Protein AF-A7F047-F1 (afdb_monomer_lite)

pLDDT: mean 71.9, std 21.26, range [30.62, 94.94]

InterPro domains:
  IPR004331 SPX domain [PF03105] (54-206)
  IPR004331 SPX domain [PS51382] (1-209)

Secondary structure (DSSP, 8-state):
----TTTHHHHHHHHHHHHHHHHHTT---PPP------------------------------THHHHHHHHHHHHHHHHHHHHHHHHHHHHHHHHHHHHHHHHHHHS--SSS---HHHHHHHHHHHHHHTSSEE-SGGG-EEPPHHHHHHHHHHHHHHHHHTTHHHH--SHHHHHHHHHHHHHHHHHHHHHHHHHHHHHHHHHHHHHT-

Structure (mmCIF, N/CA/C/O backbone):
data_AF-A7F047-F1
#
_entry.id   AF-A7F047-F1
#
loop_
_atom_site.group_PDB
_atom_site.id
_atom_site.type_symbol
_atom_site.label_atom_id
_atom_site.label_alt_id
_atom_site.label_comp_id
_atom_site.label_asym_id
_atom_site.label_entity_id
_atom_site.label_seq_id
_atom_site.pdbx_PDB_ins_code
_atom_site.Cartn_x
_atom_site.Cartn_y
_atom_site.Cartn_z
_atom_site.occupancy
_atom_site.B_iso_or_equiv
_atom_site.auth_seq_id
_atom_site.auth_comp_id
_atom_site.auth_asym_id
_atom_site.auth_atom_id
_atom_site.pdbx_PDB_model_num
ATOM 1 N N . MET A 1 1 ? -33.667 -19.652 11.956 1.00 36.31 1 MET A N 1
ATOM 2 C CA . ME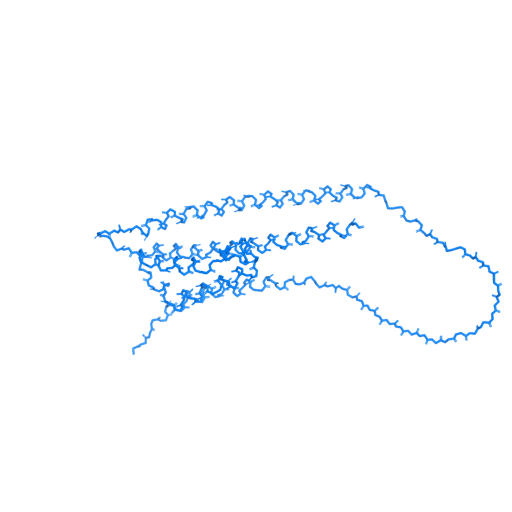T A 1 1 ? -33.187 -18.261 12.107 1.00 36.31 1 MET A CA 1
ATOM 3 C C . MET A 1 1 ? -32.157 -18.032 11.008 1.00 36.31 1 MET A C 1
ATOM 5 O O . MET A 1 1 ? -31.130 -18.695 11.068 1.00 36.31 1 MET A O 1
ATOM 9 N N . PRO A 1 2 ? -32.453 -17.264 9.945 1.00 32.88 2 PRO A N 1
ATOM 10 C CA . PRO A 1 2 ? -31.532 -17.129 8.820 1.00 32.88 2 PRO A CA 1
ATOM 11 C C . PRO A 1 2 ? -30.410 -16.135 9.159 1.00 32.88 2 PRO A C 1
ATOM 13 O O . PRO A 1 2 ? -30.644 -15.119 9.815 1.00 32.88 2 PRO A O 1
ATOM 16 N N . LEU A 1 3 ? -29.191 -16.482 8.744 1.00 32.16 3 LEU A N 1
ATOM 17 C CA . LEU A 1 3 ? -27.963 -15.693 8.881 1.00 32.16 3 LEU A CA 1
ATOM 18 C C . LEU A 1 3 ? -28.047 -14.390 8.058 1.00 32.16 3 LEU A C 1
ATOM 20 O O . LEU A 1 3 ? -28.725 -14.365 7.031 1.00 32.16 3 LEU A O 1
ATOM 24 N N . PRO A 1 4 ? -27.368 -13.302 8.467 1.00 37.97 4 PRO A N 1
ATOM 25 C CA . PRO A 1 4 ? -27.467 -12.024 7.778 1.00 37.97 4 PRO A CA 1
ATOM 26 C C . PRO A 1 4 ? -26.652 -12.034 6.476 1.00 37.97 4 PRO A C 1
ATOM 28 O O . PRO A 1 4 ? -25.429 -11.936 6.472 1.00 37.97 4 PRO A O 1
ATOM 31 N N . GLU A 1 5 ? -27.376 -12.052 5.361 1.00 32.84 5 GLU A N 1
ATOM 32 C CA . GLU A 1 5 ? -26.965 -12.021 3.944 1.00 32.84 5 GLU A CA 1
ATOM 33 C C . GLU A 1 5 ? -26.117 -10.792 3.515 1.00 32.84 5 GLU A C 1
ATOM 35 O O . GLU A 1 5 ? -25.860 -10.567 2.333 1.00 32.84 5 GLU A O 1
ATOM 40 N N . LYS A 1 6 ? -25.681 -9.952 4.464 1.00 36.50 6 LYS A N 1
ATOM 41 C CA . LYS A 1 6 ? -24.950 -8.698 4.202 1.00 36.50 6 LYS A CA 1
ATOM 42 C C . LYS A 1 6 ? -23.428 -8.812 4.354 1.00 36.50 6 LYS A C 1
ATOM 44 O O . LYS A 1 6 ? -22.729 -8.003 3.755 1.00 36.50 6 LYS A O 1
ATOM 49 N N . ALA A 1 7 ? -22.917 -9.810 5.079 1.00 36.47 7 ALA A N 1
ATOM 50 C CA . ALA A 1 7 ? -21.471 -10.025 5.250 1.00 36.47 7 ALA A CA 1
ATOM 51 C C . ALA A 1 7 ? -20.791 -10.547 3.965 1.00 36.47 7 ALA A C 1
ATOM 53 O O . ALA A 1 7 ? -19.670 -10.168 3.638 1.00 36.47 7 ALA A O 1
ATOM 54 N N . PHE A 1 8 ? -21.521 -11.316 3.151 1.00 32.91 8 PHE A N 1
ATOM 55 C CA . PHE A 1 8 ? -21.003 -11.907 1.911 1.00 32.91 8 PHE A CA 1
ATOM 56 C C . PHE A 1 8 ? -20.664 -10.893 0.804 1.00 32.91 8 PHE A C 1
ATOM 58 O O . PHE A 1 8 ? -19.890 -11.213 -0.093 1.00 32.91 8 PHE A O 1
ATOM 65 N N . ARG A 1 9 ? -21.184 -9.656 0.855 1.00 43.53 9 ARG A N 1
ATOM 66 C CA . ARG A 1 9 ? -20.950 -8.669 -0.217 1.00 43.53 9 ARG A CA 1
ATOM 67 C C . ARG A 1 9 ? -19.576 -7.994 -0.162 1.00 43.53 9 ARG A C 1
ATOM 69 O O . ARG A 1 9 ? -19.105 -7.533 -1.193 1.00 43.53 9 ARG A O 1
ATOM 76 N N . HIS A 1 10 ? -18.928 -7.928 1.004 1.00 42.75 10 HIS A N 1
ATOM 77 C CA . HIS A 1 10 ? -17.610 -7.287 1.130 1.00 42.75 10 HIS A CA 1
ATOM 78 C C . HIS A 1 10 ? -16.446 -8.248 0.861 1.00 42.75 10 HIS A C 1
ATOM 80 O O . HIS A 1 10 ? -15.432 -7.814 0.324 1.00 42.75 10 HIS A O 1
ATOM 86 N N . ALA A 1 11 ? -16.604 -9.541 1.164 1.00 41.81 11 ALA A N 1
ATOM 87 C CA . ALA A 1 11 ? -15.639 -10.570 0.771 1.00 41.81 11 ALA A CA 1
ATOM 88 C C . ALA A 1 11 ? -15.615 -10.757 -0.757 1.00 41.81 11 ALA A C 1
ATOM 90 O O . ALA A 1 11 ? -14.538 -10.747 -1.348 1.00 41.81 11 ALA A O 1
ATOM 91 N N . GLY A 1 12 ? -16.796 -10.782 -1.394 1.00 46.78 12 GLY A N 1
ATOM 92 C CA . GLY A 1 12 ? -16.914 -10.802 -2.856 1.00 46.78 12 GLY A CA 1
ATOM 93 C C . GLY A 1 12 ? -16.273 -9.586 -3.528 1.00 46.78 12 GLY A C 1
ATOM 94 O O . GLY A 1 12 ? -15.624 -9.734 -4.547 1.00 46.78 12 GLY A O 1
ATOM 95 N N . TYR A 1 13 ? -16.333 -8.397 -2.916 1.00 46.66 13 TYR A N 1
ATOM 96 C CA . TYR A 1 13 ? -15.685 -7.194 -3.459 1.00 46.66 13 TYR A CA 1
ATOM 97 C C . TYR A 1 13 ? -14.152 -7.314 -3.541 1.00 46.66 13 TYR A C 1
ATOM 99 O O . TYR A 1 13 ? -13.545 -6.802 -4.478 1.00 46.66 13 TYR A O 1
ATOM 107 N N . LEU A 1 14 ? -13.521 -7.983 -2.570 1.00 48.47 14 LEU A N 1
ATOM 108 C CA . LEU A 1 14 ? -12.071 -8.195 -2.561 1.00 48.47 14 LEU A CA 1
ATOM 109 C C . LEU A 1 14 ? -11.653 -9.314 -3.520 1.00 48.47 14 LEU A C 1
ATOM 111 O O . LEU A 1 14 ? -10.679 -9.149 -4.253 1.00 48.47 14 LEU A O 1
ATOM 115 N N . GLU A 1 15 ? -12.421 -10.405 -3.574 1.00 47.59 15 GLU A N 1
ATOM 116 C CA . GLU A 1 15 ? -12.228 -11.467 -4.568 1.00 47.59 15 GLU A CA 1
ATOM 117 C C . GLU A 1 15 ? -12.434 -10.953 -6.001 1.00 47.59 15 GLU A C 1
ATOM 119 O O . GLU A 1 15 ? -11.600 -11.222 -6.863 1.00 47.59 15 GLU A O 1
ATOM 124 N N . ASP A 1 16 ? -13.463 -10.142 -6.257 1.00 53.78 16 ASP A N 1
ATOM 125 C CA . ASP A 1 16 ? -13.749 -9.553 -7.572 1.00 53.78 16 ASP A CA 1
ATOM 126 C C . ASP A 1 16 ? -12.631 -8.601 -8.030 1.00 53.78 16 ASP A C 1
ATOM 128 O O . ASP A 1 16 ? -12.216 -8.647 -9.189 1.00 53.78 16 ASP A O 1
ATOM 132 N N . LEU A 1 17 ? -12.080 -7.783 -7.123 1.00 46.28 17 LEU A N 1
ATOM 133 C CA . LEU A 1 17 ? -10.957 -6.874 -7.408 1.00 46.28 17 LEU A CA 1
ATOM 134 C C . LEU A 1 17 ? -9.656 -7.607 -7.771 1.00 46.28 17 LEU A C 1
ATOM 136 O O . LEU A 1 17 ? -8.854 -7.075 -8.542 1.00 46.28 17 LEU A O 1
ATOM 140 N N . VAL A 1 18 ? -9.442 -8.802 -7.215 1.00 46.00 18 VAL A N 1
ATOM 141 C CA . VAL A 1 18 ? -8.277 -9.657 -7.490 1.00 46.00 18 VAL A CA 1
ATOM 142 C C . VAL A 1 18 ? -8.487 -10.476 -8.764 1.00 46.00 18 VAL A C 1
ATOM 144 O O . VAL A 1 18 ? -7.582 -10.546 -9.594 1.00 46.00 18 VAL A O 1
ATOM 147 N N . ASN A 1 19 ? -9.682 -11.037 -8.960 1.00 46.94 19 ASN A N 1
ATOM 148 C CA . ASN A 1 19 ? -10.016 -11.856 -10.126 1.00 46.94 19 ASN A CA 1
ATOM 149 C C . ASN A 1 19 ? -10.019 -11.034 -11.426 1.00 46.94 19 ASN A C 1
ATOM 151 O O . ASN A 1 19 ? -9.432 -11.477 -12.410 1.00 46.94 19 ASN A O 1
ATOM 155 N N . HIS A 1 20 ? -10.549 -9.801 -11.420 1.00 45.66 20 HIS A N 1
ATOM 156 C CA . HIS A 1 20 ? -10.405 -8.876 -12.561 1.00 45.66 20 HIS A CA 1
ATOM 157 C C . HIS A 1 20 ? -8.938 -8.508 -12.854 1.00 45.66 20 HIS A C 1
ATOM 159 O O . HIS A 1 20 ? -8.598 -8.134 -13.973 1.00 45.66 20 HIS A O 1
ATOM 165 N N . HIS A 1 21 ? -8.043 -8.594 -11.864 1.00 43.47 21 HIS A N 1
ATOM 166 C CA . HIS A 1 21 ? -6.620 -8.284 -12.047 1.00 43.47 21 HIS A CA 1
ATOM 167 C C . HIS A 1 21 ? -5.812 -9.440 -12.633 1.00 43.47 21 HIS A C 1
ATOM 169 O O . HIS A 1 21 ? -4.816 -9.217 -13.319 1.00 43.47 21 HIS A O 1
ATOM 175 N N . GLN A 1 22 ? -6.268 -10.674 -12.427 1.00 43.38 22 GLN A N 1
ATOM 176 C CA . GLN A 1 22 ? -5.654 -11.860 -13.017 1.00 43.38 22 GLN A CA 1
ATOM 177 C C . GLN A 1 22 ? -5.812 -11.882 -14.550 1.00 43.38 22 GLN A C 1
ATOM 179 O O . GLN A 1 22 ? -4.921 -12.367 -15.248 1.00 43.38 22 GLN A O 1
ATOM 184 N N . GLU A 1 23 ? -6.863 -11.263 -15.095 1.00 38.56 23 GLU A N 1
ATOM 185 C CA . GLU A 1 23 ? -7.078 -11.138 -16.545 1.00 38.56 23 GLU A CA 1
ATOM 186 C C . GLU A 1 23 ? -6.046 -10.231 -17.243 1.00 38.56 23 GLU A C 1
ATOM 188 O O . GLU A 1 23 ? -5.647 -10.515 -18.372 1.00 38.56 23 GLU A O 1
ATOM 193 N N . LEU A 1 24 ? -5.519 -9.203 -16.564 1.00 36.31 24 LEU A N 1
ATOM 194 C CA . LEU A 1 24 ? -4.497 -8.306 -17.131 1.00 36.31 24 LEU A CA 1
ATOM 195 C C . LEU A 1 24 ? -3.099 -8.945 -17.193 1.00 36.31 24 LEU A C 1
ATOM 197 O O . LEU A 1 24 ? -2.257 -8.516 -17.979 1.00 36.31 24 LEU A O 1
ATOM 201 N N . SER A 1 25 ? -2.855 -9.999 -16.405 1.00 37.41 25 SER A N 1
ATOM 202 C CA . SER A 1 25 ? -1.585 -10.741 -16.416 1.00 37.41 25 SER A CA 1
ATOM 203 C C . SER A 1 25 ? -1.412 -11.675 -17.625 1.00 37.41 25 SER A C 1
ATOM 205 O O . SER A 1 25 ? -0.308 -12.161 -17.866 1.00 37.41 25 SER A O 1
ATOM 207 N N . ASN A 1 26 ? -2.471 -11.888 -18.418 1.00 34.69 26 ASN A N 1
ATOM 208 C CA . ASN A 1 26 ? -2.488 -12.825 -19.547 1.00 34.69 26 ASN A CA 1
ATOM 209 C C . ASN A 1 26 ? -2.157 -12.201 -20.912 1.00 34.69 26 ASN A C 1
ATOM 211 O O . ASN A 1 26 ? -2.289 -12.882 -21.932 1.00 34.69 26 ASN A O 1
ATOM 215 N N . VAL A 1 27 ? -1.682 -10.952 -20.972 1.00 37.47 27 VAL A N 1
ATOM 216 C CA . VAL A 1 27 ? -1.155 -10.383 -22.225 1.00 37.47 27 VAL A CA 1
ATOM 217 C C . VAL A 1 27 ? 0.209 -11.016 -22.526 1.00 37.47 27 VAL A C 1
ATOM 219 O O . VAL A 1 27 ? 1.273 -10.461 -22.266 1.00 37.47 27 VAL A O 1
ATOM 222 N N . THR A 1 28 ? 0.167 -12.235 -23.059 1.00 36.22 28 THR A N 1
ATOM 223 C CA . THR A 1 28 ? 1.306 -12.881 -23.705 1.00 36.22 28 THR A CA 1
ATOM 224 C C . THR A 1 28 ? 1.429 -12.261 -25.089 1.00 36.22 28 THR A C 1
ATOM 226 O O . THR A 1 28 ? 0.500 -12.349 -25.890 1.00 36.22 28 THR A O 1
ATOM 229 N N . LEU A 1 29 ? 2.558 -11.607 -25.363 1.00 35.81 29 LEU A N 1
ATOM 230 C CA . LEU A 1 29 ? 2.920 -11.208 -26.722 1.00 35.81 29 LEU A CA 1
ATOM 231 C C . LEU A 1 29 ? 2.970 -12.482 -27.579 1.00 35.81 29 LEU A C 1
ATOM 233 O O . LEU A 1 29 ? 3.811 -13.348 -27.350 1.00 35.81 29 LEU A O 1
ATOM 237 N N . VAL A 1 30 ? 2.012 -12.619 -28.494 1.00 33.53 30 VAL A N 1
ATOM 238 C CA . VAL A 1 30 ? 1.947 -13.707 -29.474 1.00 33.53 30 VAL A CA 1
ATOM 239 C C . VAL A 1 30 ? 2.982 -13.423 -30.562 1.00 33.53 30 VAL A C 1
ATOM 241 O O . VAL A 1 30 ? 2.887 -12.402 -31.241 1.00 33.53 30 VAL A O 1
ATOM 244 N N . ASP A 1 31 ? 3.952 -14.321 -30.734 1.00 31.30 31 ASP A N 1
ATOM 245 C CA . ASP A 1 31 ? 4.899 -14.295 -31.854 1.00 31.30 31 ASP A CA 1
ATOM 246 C C . ASP A 1 31 ? 4.205 -14.775 -33.147 1.00 31.30 31 ASP A C 1
ATOM 248 O O . ASP A 1 31 ? 3.591 -15.849 -33.139 1.00 31.30 31 ASP A O 1
ATOM 252 N N . PRO A 1 32 ? 4.291 -14.050 -34.280 1.00 34.62 32 PRO A N 1
ATOM 253 C CA . PRO A 1 32 ? 3.773 -14.549 -35.542 1.00 34.62 32 PRO A CA 1
ATOM 254 C C . PRO A 1 32 ? 4.816 -15.395 -36.297 1.00 34.62 32 PRO A C 1
ATOM 256 O O . PRO A 1 32 ? 5.840 -14.895 -36.748 1.00 34.62 32 PRO A O 1
ATOM 259 N N . ILE A 1 33 ? 4.445 -16.666 -36.491 1.00 33.78 33 ILE A N 1
ATOM 260 C CA . ILE A 1 33 ? 4.615 -17.489 -37.705 1.00 33.78 33 ILE A CA 1
ATOM 261 C C . ILE A 1 33 ? 6.057 -17.876 -38.098 1.00 33.78 33 ILE A C 1
ATOM 263 O O . ILE A 1 33 ? 6.771 -17.152 -38.783 1.00 33.78 33 ILE A O 1
ATOM 267 N N . SER A 1 34 ? 6.408 -19.127 -37.779 1.00 39.12 34 SER A N 1
ATOM 268 C CA . SER A 1 34 ? 7.356 -19.940 -38.548 1.00 39.12 34 SER A CA 1
ATOM 269 C C . SER A 1 34 ? 6.525 -20.905 -39.388 1.00 39.12 34 SER A C 1
ATOM 271 O O . SER A 1 34 ? 5.859 -21.770 -38.816 1.00 39.12 34 SER A O 1
ATOM 273 N N . ASP A 1 35 ? 6.507 -20.729 -40.709 1.00 32.12 35 ASP A N 1
ATOM 274 C CA . ASP A 1 35 ? 5.890 -21.700 -41.611 1.00 32.12 35 ASP A CA 1
ATOM 275 C C . ASP A 1 35 ? 6.978 -22.420 -42.404 1.00 32.12 35 ASP A C 1
ATOM 277 O O . ASP A 1 35 ? 7.790 -21.816 -43.111 1.00 32.12 35 ASP A O 1
ATOM 281 N N . GLY A 1 36 ? 7.020 -23.732 -42.203 1.00 44.09 36 GLY A N 1
ATOM 282 C CA . GLY A 1 36 ? 7.899 -24.649 -42.891 1.00 44.09 36 GLY A CA 1
ATOM 283 C C . GLY A 1 36 ? 7.112 -25.389 -43.956 1.00 44.09 36 GLY A C 1
ATOM 284 O O . GLY A 1 36 ? 6.146 -26.083 -43.658 1.00 44.09 36 GLY A O 1
ATOM 285 N N . SER A 1 37 ? 7.594 -25.344 -45.191 1.00 35.75 37 SER A N 1
ATOM 286 C CA . SER A 1 37 ? 7.171 -26.289 -46.219 1.00 35.75 37 SER A CA 1
ATOM 287 C C . SER A 1 37 ? 8.367 -26.665 -47.082 1.00 35.75 37 SER A C 1
ATOM 289 O O . SER A 1 37 ? 8.783 -25.920 -47.967 1.00 35.75 37 SER A O 1
ATOM 291 N N . GLY A 1 38 ? 8.939 -27.832 -46.784 1.00 40.56 38 GLY A N 1
ATOM 292 C CA . GLY A 1 38 ? 9.899 -28.509 -47.642 1.00 40.56 38 GLY A CA 1
ATOM 293 C C . GLY A 1 38 ? 9.195 -29.350 -48.706 1.00 40.56 38 GLY A C 1
ATOM 294 O O . GLY A 1 38 ? 8.261 -30.088 -48.400 1.00 40.56 38 GLY A O 1
ATOM 295 N N . GLN A 1 39 ? 9.698 -29.283 -49.938 1.00 32.16 39 GLN A N 1
ATOM 296 C CA . GLN A 1 39 ? 9.560 -30.321 -50.963 1.00 32.16 39 GLN A CA 1
ATOM 297 C C . GLN A 1 39 ? 10.838 -30.347 -51.817 1.00 32.16 39 GLN A C 1
ATOM 299 O O . GLN A 1 39 ? 11.317 -29.306 -52.256 1.00 32.16 39 GLN A O 1
ATOM 304 N N . ILE A 1 40 ? 11.391 -31.546 -52.029 1.00 35.97 40 ILE A N 1
ATOM 305 C CA . ILE A 1 40 ? 12.574 -31.839 -52.856 1.00 35.97 40 ILE A CA 1
ATOM 306 C C . ILE A 1 40 ? 12.195 -32.993 -53.792 1.00 35.97 40 ILE A C 1
ATOM 308 O O . ILE A 1 40 ? 11.787 -34.036 -53.285 1.00 35.97 40 ILE A O 1
ATOM 312 N N . ILE A 1 41 ? 12.387 -32.845 -55.113 1.00 34.16 41 ILE A N 1
ATOM 313 C CA . ILE A 1 41 ? 12.522 -33.943 -56.100 1.00 34.16 41 ILE A CA 1
ATOM 314 C C . ILE A 1 41 ? 13.581 -33.525 -57.169 1.00 34.16 41 ILE A C 1
ATOM 316 O O . ILE A 1 41 ? 13.719 -32.326 -57.412 1.00 34.16 41 ILE A O 1
ATOM 320 N N . PRO A 1 42 ? 14.380 -34.461 -57.745 1.00 34.81 42 PRO A N 1
ATOM 321 C CA . PRO A 1 42 ? 15.824 -34.286 -57.987 1.00 34.81 42 PRO A CA 1
ATOM 322 C C . PRO A 1 42 ? 16.346 -34.202 -59.450 1.00 34.81 42 PRO A C 1
ATOM 324 O O . PRO A 1 42 ? 15.789 -34.792 -60.365 1.00 34.81 42 PRO A O 1
ATOM 327 N N . VAL A 1 43 ? 17.473 -33.476 -59.574 1.00 44.16 43 VAL A N 1
ATOM 328 C CA . VAL A 1 43 ? 18.760 -33.639 -60.318 1.00 44.16 43 VAL A CA 1
ATOM 329 C C . VAL A 1 43 ? 18.863 -34.474 -61.615 1.00 44.16 43 VAL A C 1
ATOM 331 O O . VAL A 1 43 ? 18.699 -35.687 -61.574 1.00 44.16 43 VAL A O 1
ATOM 334 N N . GLU A 1 44 ? 19.432 -33.859 -62.673 1.00 30.62 44 GLU A N 1
ATOM 335 C CA . GLU A 1 44 ? 20.517 -34.457 -63.491 1.00 30.62 44 GLU A CA 1
ATOM 336 C C . GLU A 1 44 ? 21.502 -33.367 -64.042 1.00 30.62 44 GLU A C 1
ATOM 338 O O . GLU A 1 44 ? 21.033 -32.286 -64.407 1.00 30.62 44 GLU A O 1
ATOM 343 N N . PRO A 1 45 ? 22.845 -33.579 -64.053 1.00 45.22 45 PRO A N 1
ATOM 344 C CA . PRO A 1 45 ? 23.895 -32.602 -64.444 1.00 45.22 45 PRO A CA 1
ATOM 345 C C . PRO A 1 45 ? 24.554 -32.974 -65.810 1.00 45.22 45 PRO A C 1
ATOM 347 O O . PRO A 1 45 ? 24.032 -33.878 -66.460 1.00 45.22 45 PRO A O 1
ATOM 350 N N . PRO A 1 46 ? 25.725 -32.446 -66.268 1.00 48.47 46 PRO A N 1
ATOM 351 C CA . PRO A 1 46 ? 26.539 -31.279 -65.871 1.00 48.47 46 PRO A CA 1
ATOM 352 C C . PRO A 1 46 ? 26.962 -30.359 -67.056 1.00 48.47 46 PRO A C 1
ATOM 354 O O . PRO A 1 46 ? 27.108 -30.805 -68.192 1.00 48.47 46 PRO A O 1
ATOM 357 N N . ALA A 1 47 ? 27.335 -29.106 -66.779 1.00 32.75 47 ALA A N 1
ATOM 358 C CA . ALA A 1 47 ? 28.370 -28.409 -67.556 1.00 32.75 47 ALA A CA 1
ATOM 359 C C . ALA A 1 47 ? 29.093 -27.387 -66.666 1.00 32.75 47 ALA A C 1
ATOM 361 O O . ALA A 1 47 ? 28.478 -26.658 -65.896 1.00 32.75 47 ALA A O 1
ATOM 362 N N . GLU A 1 48 ? 30.418 -27.423 -66.717 1.00 36.56 48 GLU A N 1
ATOM 363 C CA . GLU A 1 48 ? 31.336 -26.820 -65.759 1.00 36.56 48 GLU A CA 1
ATOM 364 C C . GLU A 1 48 ? 31.559 -25.304 -65.930 1.00 36.56 48 GLU A C 1
ATOM 366 O O . GLU A 1 48 ? 31.813 -24.834 -67.033 1.00 36.56 48 GLU A O 1
ATOM 371 N N . LYS A 1 49 ? 31.650 -24.636 -64.766 1.00 44.34 49 LYS A N 1
ATOM 372 C CA . LYS A 1 49 ? 32.538 -23.510 -64.400 1.00 44.34 49 LYS A CA 1
ATOM 373 C C . LYS A 1 49 ? 32.283 -22.133 -65.020 1.00 44.34 49 LYS A C 1
ATOM 375 O O . LYS A 1 49 ? 32.896 -21.800 -66.020 1.00 44.34 49 LYS A O 1
ATOM 380 N N . GLU A 1 50 ? 31.645 -21.271 -64.228 1.00 38.44 50 GLU A N 1
ATOM 381 C CA . GLU A 1 50 ? 32.152 -19.929 -63.910 1.00 38.44 50 GLU A CA 1
ATOM 382 C C . GLU A 1 50 ? 31.885 -19.663 -62.420 1.00 38.44 50 GLU A C 1
ATOM 384 O O . GLU A 1 50 ? 30.782 -19.874 -61.919 1.00 38.44 50 GLU A O 1
ATOM 389 N N . VAL A 1 51 ? 32.925 -19.292 -61.671 1.00 44.88 51 VAL A N 1
ATOM 390 C CA . VAL A 1 51 ? 32.800 -18.890 -60.264 1.00 44.88 51 VAL A CA 1
ATOM 391 C C . VAL A 1 51 ? 32.276 -17.456 -60.261 1.00 44.88 51 VAL A C 1
ATOM 393 O O . VAL A 1 51 ? 33.056 -16.507 -60.189 1.00 44.88 51 VAL A O 1
ATOM 396 N N . GLU A 1 52 ? 30.961 -17.290 -60.394 1.00 46.03 52 GLU A N 1
ATOM 397 C CA . GLU A 1 52 ? 30.321 -16.013 -60.089 1.00 46.03 52 GLU A CA 1
ATOM 398 C C . GLU A 1 52 ? 30.388 -15.802 -58.575 1.00 46.03 52 GLU A C 1
ATOM 400 O O . GLU A 1 52 ? 29.859 -16.571 -57.771 1.00 46.03 52 GLU A O 1
ATOM 405 N N . GLN A 1 53 ? 31.141 -14.777 -58.191 1.00 46.31 53 GLN A N 1
ATOM 406 C CA . GLN A 1 53 ? 31.279 -14.314 -56.818 1.00 46.31 53 GLN A CA 1
ATOM 407 C C . GLN A 1 53 ? 29.876 -14.067 -56.241 1.00 46.31 53 GLN A C 1
ATOM 409 O O . GLN A 1 53 ? 29.034 -13.514 -56.954 1.00 46.31 53 GLN A O 1
ATOM 414 N N . PRO A 1 54 ? 29.591 -14.434 -54.976 1.00 47.25 54 PRO A N 1
ATOM 415 C CA . PRO A 1 54 ? 28.317 -14.083 -54.372 1.00 47.25 54 PRO A CA 1
ATOM 416 C C . PRO A 1 54 ? 28.180 -12.567 -54.466 1.00 47.25 54 PRO A C 1
ATOM 418 O O . PRO A 1 54 ? 29.051 -11.845 -53.980 1.00 47.25 54 PRO A O 1
ATOM 421 N N . LEU A 1 55 ? 27.119 -12.082 -55.111 1.00 52.69 55 LEU A N 1
ATOM 422 C CA . LEU A 1 55 ? 26.756 -10.673 -55.074 1.00 52.69 55 LEU A CA 1
ATOM 423 C C . LEU A 1 55 ? 26.375 -10.351 -53.625 1.00 52.69 55 LEU A C 1
ATOM 425 O O . LEU A 1 55 ? 25.216 -10.466 -53.226 1.00 52.69 55 LEU A O 1
ATOM 429 N N . VAL A 1 56 ? 27.375 -10.020 -52.810 1.00 55.78 56 VAL A N 1
ATOM 430 C CA . VAL A 1 56 ? 27.177 -9.511 -51.460 1.00 55.78 56 VAL A CA 1
ATOM 431 C C . VAL A 1 56 ? 26.535 -8.145 -51.632 1.00 55.78 56 VAL A C 1
ATOM 433 O O . VAL A 1 56 ? 27.173 -7.183 -52.052 1.00 55.78 56 VAL A O 1
ATOM 436 N N . ARG A 1 57 ? 25.228 -8.078 -51.386 1.00 58.56 57 ARG A N 1
ATOM 437 C CA . ARG A 1 57 ? 24.496 -6.818 -51.369 1.00 58.56 57 ARG A CA 1
ATOM 438 C C . ARG A 1 57 ? 24.834 -6.116 -50.060 1.00 58.56 57 ARG A C 1
ATOM 440 O O . ARG A 1 57 ? 24.241 -6.413 -49.028 1.00 58.56 57 ARG A O 1
ATOM 447 N N . GLU A 1 58 ? 25.818 -5.230 -50.108 1.00 57.25 58 GLU A N 1
ATOM 448 C CA . GLU A 1 58 ? 26.111 -4.310 -49.015 1.00 57.25 58 GLU A CA 1
ATOM 449 C C . GLU A 1 58 ? 24.943 -3.324 -48.899 1.00 57.25 58 GLU A C 1
ATOM 451 O O . GLU A 1 58 ? 24.633 -2.576 -49.828 1.00 57.25 58 GLU A O 1
ATOM 456 N N . VAL A 1 59 ? 24.210 -3.413 -47.791 1.00 63.81 59 VAL A N 1
ATOM 457 C CA . VAL A 1 59 ? 23.138 -2.480 -47.444 1.00 63.81 59 VAL A CA 1
ATOM 458 C C . VAL A 1 59 ? 23.728 -1.528 -46.414 1.00 63.81 59 VAL A C 1
ATOM 460 O O . VAL A 1 59 ? 23.860 -1.883 -45.246 1.00 63.81 59 VAL A O 1
ATOM 463 N N . GLU A 1 60 ? 24.116 -0.333 -46.851 1.00 53.75 60 GLU A N 1
ATOM 464 C CA . GLU A 1 60 ? 24.513 0.742 -45.944 1.00 53.75 60 GLU A CA 1
ATOM 465 C C . GLU A 1 60 ? 23.264 1.239 -45.203 1.00 53.75 60 GLU A C 1
ATOM 467 O O . GLU A 1 60 ? 22.397 1.891 -45.787 1.00 53.75 60 GLU A O 1
ATOM 472 N N . VAL A 1 61 ? 23.138 0.893 -43.921 1.00 59.16 61 VAL A N 1
ATOM 473 C CA . VAL A 1 61 ? 22.098 1.445 -43.043 1.00 59.16 61 VAL A CA 1
ATOM 474 C C . VAL A 1 61 ? 22.615 2.783 -42.493 1.00 59.16 61 VAL A C 1
ATOM 476 O O . VAL A 1 61 ? 23.633 2.789 -41.797 1.00 59.16 61 VAL A O 1
ATOM 479 N N . PRO A 1 62 ? 21.980 3.932 -42.793 1.00 56.72 62 PRO A N 1
ATOM 480 C CA . PRO A 1 62 ? 22.453 5.224 -42.306 1.00 56.72 62 PRO A CA 1
ATOM 481 C C . PRO A 1 62 ? 22.290 5.348 -40.782 1.00 56.72 62 PRO A C 1
ATOM 483 O O . PRO A 1 62 ? 21.172 5.329 -40.269 1.00 56.72 62 PRO A O 1
ATOM 486 N N . LEU A 1 63 ? 23.399 5.581 -40.071 1.00 58.09 63 LEU A N 1
ATOM 487 C CA . LEU A 1 63 ? 23.489 5.796 -38.609 1.00 58.09 63 LEU A CA 1
ATOM 488 C C . LEU A 1 63 ? 22.635 6.964 -38.061 1.00 58.09 63 LEU A C 1
ATOM 490 O O . LEU A 1 63 ? 22.535 7.153 -36.852 1.00 58.09 63 LEU A O 1
ATOM 494 N N . THR A 1 64 ? 22.039 7.790 -38.924 1.00 57.34 64 THR A N 1
ATOM 495 C CA . THR A 1 64 ? 21.148 8.892 -38.524 1.00 57.34 64 THR A CA 1
ATOM 496 C C . THR A 1 64 ? 19.789 8.403 -38.030 1.00 57.34 64 THR A C 1
ATOM 498 O O . THR A 1 64 ? 19.162 9.091 -37.229 1.00 57.34 64 THR A O 1
ATOM 501 N N . PHE A 1 65 ? 19.347 7.219 -38.469 1.00 58.09 65 PHE A N 1
ATOM 502 C CA . PHE A 1 65 ? 18.071 6.638 -38.042 1.00 58.09 65 PHE A CA 1
ATOM 503 C C . PHE A 1 65 ? 18.101 6.238 -36.559 1.00 58.09 65 PHE A C 1
ATOM 505 O O . PHE A 1 65 ? 17.142 6.472 -35.826 1.00 58.09 65 PHE A O 1
ATOM 512 N N . ASP A 1 66 ? 19.246 5.737 -36.096 1.00 64.81 66 ASP A N 1
ATOM 513 C CA . ASP A 1 66 ? 19.452 5.334 -34.706 1.00 64.81 66 ASP A CA 1
ATOM 514 C C . ASP A 1 66 ? 19.366 6.535 -33.757 1.00 64.81 66 ASP A C 1
ATOM 516 O O . ASP A 1 66 ? 18.744 6.451 -32.703 1.00 64.81 66 ASP A O 1
ATOM 520 N N . ALA A 1 67 ? 19.930 7.688 -34.134 1.00 70.19 67 ALA A N 1
ATOM 521 C CA . ALA A 1 67 ? 19.905 8.888 -33.296 1.00 70.19 67 ALA A CA 1
ATOM 522 C C . ALA A 1 67 ? 18.485 9.450 -33.096 1.00 70.19 67 ALA A C 1
ATOM 524 O O . ALA A 1 67 ? 18.135 9.850 -31.984 1.00 70.19 67 ALA A O 1
ATOM 525 N N . GLU A 1 68 ? 17.655 9.460 -34.143 1.00 73.44 68 GLU A N 1
ATOM 526 C CA . GLU A 1 68 ? 16.247 9.867 -34.037 1.00 73.44 68 GLU A CA 1
ATOM 527 C C . GLU A 1 68 ? 15.436 8.859 -33.217 1.00 73.44 68 GLU A C 1
ATOM 529 O O . GLU A 1 68 ? 14.676 9.249 -32.329 1.00 73.44 68 GLU A O 1
ATOM 534 N N . PHE A 1 69 ? 15.647 7.561 -33.453 1.00 72.00 69 PHE A N 1
ATOM 535 C CA . PHE A 1 69 ? 14.997 6.489 -32.704 1.00 72.00 69 PHE A CA 1
ATOM 536 C C . PHE A 1 69 ? 15.346 6.522 -31.208 1.00 72.00 69 PHE A C 1
ATOM 538 O O . PHE A 1 69 ? 14.446 6.522 -30.367 1.00 72.00 69 PHE A O 1
ATOM 545 N N . PHE A 1 70 ? 16.633 6.600 -30.854 1.00 77.56 70 PHE A N 1
ATOM 546 C CA . PHE A 1 70 ? 17.065 6.705 -29.459 1.00 77.56 70 PHE A CA 1
ATOM 547 C C . PHE A 1 70 ? 16.608 8.020 -28.821 1.00 77.56 70 PHE A C 1
ATOM 549 O O . PHE A 1 70 ? 16.283 8.024 -27.637 1.00 77.56 70 PHE A O 1
ATOM 556 N N . GLY A 1 71 ? 16.513 9.111 -29.589 1.00 77.69 71 GLY A N 1
ATOM 557 C CA . GLY A 1 71 ? 15.935 10.374 -29.126 1.00 77.69 71 GLY A CA 1
ATOM 558 C C . GLY A 1 71 ? 14.454 10.252 -28.752 1.00 77.69 71 GLY A C 1
ATOM 559 O O . GLY A 1 71 ? 14.048 10.727 -27.690 1.00 77.69 71 GLY A O 1
ATOM 560 N N . LEU A 1 72 ? 13.656 9.567 -29.578 1.00 79.38 72 LEU A N 1
ATOM 561 C CA . LEU A 1 72 ? 12.251 9.265 -29.279 1.00 79.38 72 LEU A CA 1
ATOM 562 C C . LEU A 1 72 ? 12.121 8.335 -28.067 1.00 79.38 72 LEU A C 1
ATOM 564 O O . LEU A 1 72 ? 11.367 8.637 -27.145 1.00 79.38 72 LEU A O 1
ATOM 568 N N . LEU A 1 73 ? 12.913 7.260 -28.018 1.00 78.31 73 LEU A N 1
ATOM 569 C CA . LEU A 1 73 ? 12.909 6.313 -26.902 1.00 78.31 73 LEU A CA 1
ATOM 570 C C . LEU A 1 73 ? 13.307 6.985 -25.582 1.00 78.31 73 LEU A C 1
ATOM 572 O O . LEU A 1 73 ? 12.697 6.730 -24.548 1.00 78.31 73 LEU A O 1
ATOM 576 N N . GLN A 1 74 ? 14.306 7.868 -25.607 1.00 79.00 74 GLN A N 1
ATOM 577 C CA . GLN A 1 74 ? 14.716 8.646 -24.441 1.00 79.00 74 GLN A CA 1
ATOM 578 C C . GLN A 1 74 ? 13.604 9.599 -23.984 1.00 79.00 74 GLN A C 1
ATOM 580 O O . GLN A 1 74 ? 13.396 9.749 -22.781 1.00 79.00 74 GLN A O 1
ATOM 585 N N . GLY A 1 75 ? 12.872 10.207 -24.923 1.00 81.44 75 GLY A N 1
ATOM 586 C CA . GLY A 1 75 ? 11.691 11.016 -24.626 1.00 81.44 75 GLY A CA 1
ATOM 587 C C . GLY A 1 75 ? 10.577 10.208 -23.956 1.00 81.44 75 GLY A C 1
ATOM 588 O O . GLY A 1 75 ? 10.072 10.613 -22.910 1.00 81.44 75 GLY A O 1
ATOM 589 N N . ASP A 1 76 ? 10.238 9.042 -24.507 1.00 79.75 76 ASP A N 1
ATOM 590 C CA . ASP A 1 76 ? 9.203 8.159 -23.960 1.00 79.75 76 ASP A CA 1
ATOM 591 C C . ASP A 1 76 ? 9.579 7.620 -22.574 1.00 79.75 76 ASP A C 1
ATOM 593 O O . ASP A 1 76 ? 8.755 7.641 -21.660 1.00 79.75 76 ASP A O 1
ATOM 597 N N . VAL A 1 77 ? 10.835 7.204 -22.380 1.00 80.25 77 VAL A N 1
ATOM 598 C CA . VAL A 1 77 ? 11.348 6.773 -21.069 1.00 80.25 77 VAL A CA 1
ATOM 599 C C . VAL A 1 77 ? 11.292 7.919 -20.060 1.00 80.25 77 VAL A C 1
ATOM 601 O O . VAL A 1 77 ? 10.836 7.717 -18.938 1.00 80.25 77 VAL A O 1
ATOM 604 N N . HIS A 1 78 ? 11.677 9.135 -20.451 1.00 78.88 78 HIS A N 1
ATOM 605 C CA . HIS A 1 78 ? 11.628 10.284 -19.550 1.00 78.88 78 HIS A CA 1
ATOM 606 C C . HIS A 1 78 ? 10.193 10.660 -19.150 1.00 78.88 78 HIS A C 1
ATOM 608 O O . HIS A 1 78 ? 9.936 10.984 -17.991 1.00 78.88 78 HIS A O 1
ATOM 614 N N . ASN A 1 79 ? 9.246 10.574 -20.087 1.00 81.81 79 ASN A N 1
ATOM 615 C CA . ASN A 1 79 ? 7.828 10.796 -19.808 1.00 81.81 79 ASN A CA 1
ATOM 616 C C . ASN A 1 79 ? 7.262 9.730 -18.859 1.00 81.81 79 ASN A C 1
ATOM 618 O O . ASN A 1 79 ? 6.500 10.062 -17.949 1.00 81.81 79 ASN A O 1
ATOM 622 N N . LEU A 1 80 ? 7.646 8.462 -19.048 1.00 80.56 80 LEU A N 1
ATOM 623 C CA . LEU A 1 80 ? 7.270 7.369 -18.151 1.00 80.56 80 LEU A CA 1
ATOM 624 C C . LEU A 1 80 ? 7.820 7.585 -16.738 1.00 80.56 80 LEU A C 1
ATOM 626 O O . LEU A 1 80 ? 7.064 7.434 -15.780 1.00 80.56 80 LEU A O 1
ATOM 630 N N . ASP A 1 81 ? 9.084 7.992 -16.608 1.00 81.06 81 ASP A N 1
ATOM 631 C CA . ASP A 1 81 ? 9.702 8.298 -15.314 1.00 81.06 81 ASP A CA 1
ATOM 632 C C . ASP A 1 81 ? 8.995 9.468 -14.613 1.00 81.06 81 ASP A C 1
ATOM 634 O O . ASP A 1 81 ? 8.675 9.383 -13.428 1.00 81.06 81 ASP A O 1
ATOM 638 N N . ALA A 1 82 ? 8.684 10.544 -15.341 1.00 83.19 82 ALA A N 1
ATOM 639 C CA . ALA A 1 82 ? 7.993 11.703 -14.778 1.00 83.19 82 ALA A CA 1
ATOM 640 C C . ALA A 1 82 ? 6.580 11.355 -14.278 1.00 83.19 82 ALA A C 1
ATOM 642 O O . ALA A 1 82 ? 6.193 11.761 -13.178 1.00 83.19 82 ALA A O 1
ATOM 643 N N . LEU A 1 83 ? 5.823 10.576 -15.058 1.00 84.56 83 LEU A N 1
ATOM 644 C CA . LEU A 1 83 ? 4.498 10.098 -14.662 1.00 84.56 83 LEU A CA 1
ATOM 645 C C . LEU A 1 83 ? 4.586 9.165 -13.447 1.00 84.56 83 LEU A C 1
ATOM 647 O O . LEU A 1 83 ? 3.796 9.269 -12.510 1.00 84.56 83 LEU A O 1
ATOM 651 N N . GLN A 1 84 ? 5.578 8.277 -13.435 1.00 82.50 84 GLN A N 1
ATOM 652 C CA . GLN A 1 84 ? 5.825 7.367 -12.326 1.00 82.50 84 GLN A CA 1
ATOM 653 C C . GLN A 1 84 ? 6.174 8.110 -11.031 1.00 82.50 84 GLN A C 1
ATOM 655 O O . GLN A 1 84 ? 5.693 7.731 -9.962 1.00 82.50 84 GLN A O 1
ATOM 660 N N . ASP A 1 85 ? 6.968 9.176 -11.111 1.00 85.31 85 ASP A N 1
ATOM 661 C CA . ASP A 1 85 ? 7.307 10.019 -9.966 1.00 85.31 85 ASP A CA 1
ATOM 662 C C . ASP A 1 85 ? 6.077 10.716 -9.372 1.00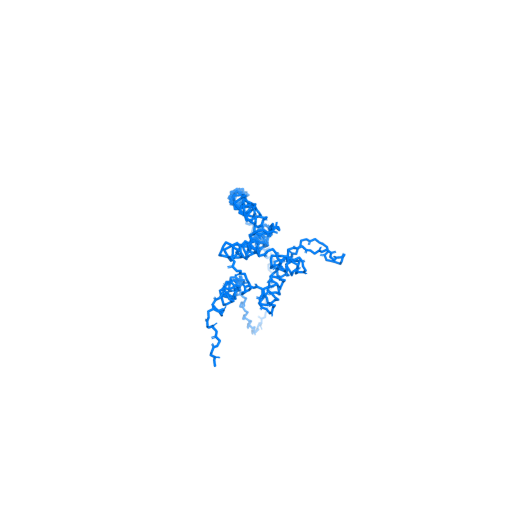 85.31 85 ASP A C 1
ATOM 664 O O . ASP A 1 85 ? 5.966 10.852 -8.148 1.00 85.31 85 ASP A O 1
ATOM 668 N N . GLU A 1 86 ? 5.156 11.180 -10.217 1.00 87.50 86 GLU A N 1
ATOM 669 C CA . GLU A 1 86 ? 3.904 11.798 -9.778 1.00 87.50 86 GLU A CA 1
ATOM 670 C C . GLU A 1 86 ? 2.995 10.784 -9.071 1.00 87.50 86 GLU A C 1
ATOM 672 O O . GLU A 1 86 ? 2.584 11.016 -7.930 1.00 87.50 86 GLU A O 1
ATOM 677 N N . GLU A 1 87 ? 2.771 9.623 -9.687 1.00 85.75 87 GLU A N 1
ATOM 678 C CA . GLU A 1 87 ? 1.984 8.530 -9.104 1.00 85.75 87 GLU A CA 1
ATOM 679 C C . GLU A 1 87 ? 2.597 8.022 -7.791 1.00 85.75 87 GLU A C 1
ATOM 681 O O . GLU A 1 87 ? 1.894 7.786 -6.802 1.00 85.75 87 GLU A O 1
ATOM 686 N N . GLN A 1 88 ? 3.928 7.916 -7.722 1.00 87.00 88 GLN A N 1
ATOM 687 C CA . GLN A 1 88 ? 4.624 7.537 -6.496 1.00 87.00 88 GLN A CA 1
ATOM 688 C C . GLN A 1 88 ? 4.399 8.567 -5.383 1.00 87.00 88 GLN A C 1
ATOM 690 O O . GLN A 1 88 ? 4.140 8.185 -4.238 1.00 87.00 88 GLN A O 1
ATOM 695 N N . LYS A 1 89 ? 4.475 9.868 -5.688 1.00 89.44 89 LYS A N 1
ATOM 696 C CA . LYS A 1 89 ? 4.199 10.931 -4.706 1.00 89.44 89 LYS A CA 1
ATOM 697 C C . LYS A 1 89 ? 2.760 10.864 -4.206 1.00 89.44 89 LYS A C 1
ATOM 699 O O . LYS A 1 89 ? 2.545 10.970 -2.997 1.00 89.44 89 LYS A O 1
ATOM 704 N N . ALA A 1 90 ? 1.800 10.657 -5.106 1.00 89.75 90 ALA A N 1
ATOM 705 C CA . ALA A 1 90 ? 0.391 10.524 -4.754 1.00 89.75 90 ALA A CA 1
ATOM 706 C C . ALA A 1 90 ? 0.159 9.327 -3.818 1.00 89.75 90 ALA A C 1
ATOM 708 O O . ALA A 1 90 ? -0.463 9.475 -2.765 1.00 89.75 90 ALA A O 1
ATOM 709 N N . LEU A 1 91 ? 0.745 8.169 -4.135 1.00 88.50 91 LEU A N 1
ATOM 710 C CA . LEU A 1 91 ? 0.612 6.962 -3.321 1.00 88.50 91 LEU A CA 1
ATOM 711 C C . LEU A 1 91 ? 1.267 7.113 -1.941 1.00 88.50 91 LEU A C 1
ATOM 713 O O . LEU A 1 91 ? 0.695 6.699 -0.933 1.00 88.50 91 LEU A O 1
ATOM 717 N N . VAL A 1 92 ? 2.450 7.733 -1.860 1.00 90.75 92 VAL A N 1
ATOM 718 C CA . VAL A 1 92 ? 3.117 8.011 -0.574 1.00 90.75 92 VAL A CA 1
ATOM 719 C C . VAL A 1 92 ? 2.268 8.943 0.292 1.00 90.75 92 VAL A C 1
ATOM 721 O O . VAL A 1 92 ? 2.156 8.724 1.502 1.00 90.75 92 VAL A O 1
ATOM 724 N N . ALA A 1 93 ? 1.645 9.957 -0.311 1.00 92.19 93 ALA A N 1
ATOM 725 C CA . ALA A 1 93 ? 0.726 10.842 0.394 1.00 92.19 93 ALA A CA 1
ATOM 726 C C . ALA A 1 93 ? -0.508 10.080 0.906 1.00 92.19 93 ALA A C 1
ATOM 728 O O . ALA A 1 93 ? -0.850 10.209 2.083 1.00 92.19 93 ALA A O 1
ATOM 729 N N . GLU A 1 94 ? -1.116 9.227 0.076 1.00 91.44 94 GLU A N 1
ATOM 730 C CA . GLU A 1 94 ? -2.280 8.413 0.448 1.00 91.44 94 GLU A CA 1
ATOM 731 C C . GLU A 1 94 ? -1.967 7.461 1.616 1.00 91.44 94 GLU A C 1
ATOM 733 O O . GLU A 1 94 ? -2.712 7.406 2.598 1.00 91.44 94 GLU A O 1
ATOM 738 N N . VAL A 1 95 ? -0.821 6.770 1.566 1.00 92.00 95 VAL A N 1
ATOM 739 C CA . VAL A 1 95 ? -0.324 5.933 2.671 1.00 92.00 95 VAL A CA 1
ATOM 740 C C . VAL A 1 95 ? -0.132 6.767 3.939 1.00 92.00 95 VAL A C 1
ATOM 742 O O . VAL A 1 95 ? -0.514 6.338 5.032 1.00 92.00 95 VAL A O 1
ATOM 745 N N . GLY A 1 96 ? 0.450 7.962 3.811 1.00 91.88 96 GLY A N 1
ATOM 746 C CA . GLY A 1 96 ? 0.673 8.877 4.928 1.00 91.88 96 GLY A CA 1
ATOM 747 C C . GLY A 1 96 ? -0.627 9.339 5.587 1.00 91.88 96 GLY A C 1
ATOM 748 O O . GLY A 1 96 ? -0.719 9.375 6.816 1.00 91.88 96 GLY A O 1
ATOM 749 N N . ASP A 1 97 ? -1.645 9.660 4.796 1.00 92.31 97 ASP A N 1
ATOM 750 C CA . ASP A 1 97 ? -2.943 10.101 5.304 1.00 92.31 97 ASP A CA 1
ATOM 751 C C . ASP A 1 97 ? -3.739 8.957 5.929 1.00 92.31 97 ASP A C 1
ATOM 753 O O . ASP A 1 97 ? -4.264 9.118 7.038 1.00 92.31 97 ASP A O 1
ATOM 757 N N . LEU A 1 98 ? -3.732 7.777 5.302 1.00 92.50 98 LEU A N 1
ATOM 758 C CA . LEU A 1 98 ? -4.307 6.576 5.895 1.00 92.50 98 LEU A CA 1
ATOM 759 C C . LEU A 1 98 ? -3.624 6.247 7.228 1.00 92.50 98 LEU A C 1
ATOM 761 O O . LEU A 1 98 ? -4.304 5.981 8.215 1.00 92.50 98 LEU A O 1
ATOM 765 N N . SER A 1 99 ? -2.293 6.322 7.302 1.00 90.88 99 SER A N 1
ATOM 766 C CA . SER A 1 99 ? -1.544 6.078 8.541 1.00 90.88 99 SER A CA 1
ATOM 767 C C . SER A 1 99 ? -1.994 7.007 9.676 1.00 90.88 99 SER A C 1
ATOM 769 O O . SER A 1 99 ? -2.303 6.542 10.776 1.00 90.88 99 SER A O 1
ATOM 771 N N . LYS A 1 100 ? -2.149 8.312 9.407 1.00 91.44 100 LYS A N 1
ATOM 772 C CA . LYS A 1 100 ? -2.665 9.283 10.393 1.00 91.44 100 LYS A CA 1
ATOM 773 C C . LYS A 1 100 ? -4.083 8.942 10.860 1.00 91.44 100 LYS A C 1
ATOM 775 O O . LYS A 1 100 ? -4.408 9.152 12.030 1.00 91.44 100 LYS A O 1
ATOM 780 N N . GLU A 1 101 ? -4.943 8.459 9.966 1.00 89.56 101 GLU A N 1
ATOM 781 C CA . GLU A 1 101 ? -6.295 8.015 10.318 1.00 89.56 101 GLU A CA 1
ATOM 782 C C . GLU A 1 101 ? -6.258 6.736 11.168 1.00 89.56 101 GLU A C 1
ATOM 784 O O . GLU A 1 101 ? -6.918 6.658 12.207 1.00 89.56 101 GLU A O 1
ATOM 789 N N . LEU A 1 102 ? -5.422 5.766 10.798 1.00 88.31 102 LEU A N 1
ATOM 790 C CA . LEU A 1 102 ? -5.276 4.494 11.503 1.00 88.31 102 LEU A CA 1
ATOM 791 C C . LEU A 1 102 ? -4.701 4.649 12.906 1.00 88.31 102 LEU A C 1
ATOM 793 O O . LEU A 1 102 ? -5.155 3.953 13.816 1.00 88.31 102 LEU A O 1
ATOM 797 N N . VAL A 1 103 ? -3.774 5.584 13.129 1.00 88.38 103 VAL A N 1
ATOM 798 C CA . VAL A 1 103 ? -3.299 5.920 14.481 1.00 88.38 103 VAL A CA 1
ATOM 799 C C . VAL A 1 103 ? -4.483 6.313 15.367 1.00 88.38 103 VAL A C 1
ATOM 801 O O . VAL A 1 103 ? -4.698 5.703 16.411 1.00 88.38 103 VAL A O 1
ATOM 804 N N . LYS A 1 104 ? -5.355 7.213 14.901 1.00 86.50 104 LYS A N 1
ATOM 805 C CA . LYS A 1 104 ? -6.543 7.645 15.662 1.00 86.50 104 LYS A CA 1
ATOM 806 C C . LYS A 1 104 ? -7.533 6.505 15.919 1.00 86.50 104 LYS A C 1
ATOM 808 O O . LYS A 1 104 ? -8.178 6.466 16.965 1.00 86.50 104 LYS A O 1
ATOM 813 N N . LEU A 1 105 ? -7.685 5.583 14.967 1.00 85.62 105 LEU A N 1
ATOM 814 C CA . LEU A 1 105 ? -8.617 4.450 15.071 1.00 85.62 105 LEU A CA 1
ATOM 815 C C . LEU A 1 105 ? -8.066 3.276 15.898 1.00 85.62 105 LEU A C 1
ATOM 817 O O . LEU A 1 105 ? -8.841 2.440 16.378 1.00 85.62 105 LEU A O 1
ATOM 821 N N . SER A 1 106 ? -6.746 3.226 16.079 1.00 82.88 106 SER A N 1
ATOM 822 C CA . SER A 1 106 ? -6.027 2.215 16.859 1.00 82.88 106 SER A CA 1
ATOM 823 C C . SER A 1 106 ? -5.531 2.725 18.215 1.00 82.88 106 SER A C 1
ATOM 825 O O . SER A 1 106 ? -4.987 1.944 18.999 1.00 82.88 106 SER A O 1
ATOM 827 N N . GLU A 1 107 ? -5.764 3.995 18.543 1.00 81.31 107 GLU A N 1
ATOM 828 C CA . GLU A 1 107 ? -5.458 4.563 19.851 1.00 81.31 107 GLU A CA 1
ATOM 829 C C . GLU A 1 107 ? -6.312 3.920 20.964 1.00 81.31 107 GLU A C 1
ATOM 831 O O . GLU A 1 107 ? -7.534 3.774 20.829 1.00 81.31 107 GLU A O 1
ATOM 836 N N . PRO A 1 108 ? -5.697 3.526 22.095 1.00 76.31 108 PRO A N 1
ATOM 837 C CA . PRO A 1 108 ? -6.435 3.019 23.243 1.00 76.31 108 PRO A CA 1
ATOM 838 C C . PRO A 1 108 ? -7.248 4.150 23.878 1.00 76.31 108 PRO A C 1
ATOM 840 O O . PRO A 1 108 ? -6.701 5.160 24.315 1.00 76.31 108 PRO A O 1
ATOM 843 N N . SER A 1 109 ? -8.564 3.968 23.997 1.00 77.50 109 SER A N 1
ATOM 844 C CA . SER A 1 109 ? -9.436 4.920 24.689 1.00 77.50 109 SER A CA 1
ATOM 845 C C . SER A 1 109 ? -10.143 4.256 25.861 1.00 77.50 109 SER A C 1
ATOM 847 O O . SER A 1 109 ? -10.812 3.240 25.697 1.00 77.50 109 SER A O 1
ATOM 849 N N . ARG A 1 110 ? -10.043 4.868 27.048 1.00 68.75 110 ARG A N 1
ATOM 850 C CA . ARG A 1 110 ? -10.784 4.435 28.248 1.00 68.75 110 ARG A CA 1
ATOM 851 C C . ARG A 1 110 ? -12.279 4.754 28.191 1.00 68.75 110 ARG A C 1
ATOM 853 O O . ARG A 1 110 ? -13.053 4.139 28.912 1.00 68.75 110 ARG A O 1
ATOM 860 N N . PHE A 1 111 ? -12.679 5.712 27.355 1.00 70.31 111 PHE A N 1
ATOM 861 C CA . PHE A 1 111 ? -14.031 6.284 27.370 1.00 70.31 111 PHE A CA 1
ATOM 862 C C . PHE A 1 111 ? -14.779 6.141 26.039 1.00 70.31 111 PHE A C 1
ATOM 864 O O . PHE A 1 111 ? -15.982 6.388 25.988 1.00 70.31 111 PHE A O 1
ATOM 871 N N . LYS A 1 112 ? -14.099 5.751 24.954 1.00 72.19 112 LYS A N 1
ATOM 872 C CA . LYS A 1 112 ? -14.705 5.580 23.627 1.00 72.19 112 LYS A CA 1
ATOM 873 C C . LYS A 1 112 ? -14.576 4.134 23.165 1.00 72.19 112 LYS A C 1
ATOM 875 O O . LYS A 1 112 ? -13.587 3.469 23.446 1.00 72.19 112 LYS A O 1
ATOM 880 N N . LYS A 1 113 ? -15.572 3.659 22.414 1.00 71.31 113 LYS A N 1
ATOM 881 C CA . LYS A 1 113 ? -15.473 2.383 21.695 1.00 71.31 113 LYS A CA 1
ATOM 882 C C . LYS A 1 113 ? -14.395 2.521 20.617 1.00 71.31 113 LYS A C 1
ATOM 884 O O . LYS A 1 113 ? -14.482 3.442 19.810 1.00 71.31 113 LYS A O 1
ATOM 889 N N . THR A 1 114 ? -13.421 1.615 20.602 1.00 83.62 114 THR A N 1
ATOM 890 C CA . THR A 1 114 ? -12.343 1.586 19.602 1.00 83.62 114 THR A CA 1
ATOM 891 C C . THR A 1 114 ? -12.302 0.234 18.892 1.00 83.62 114 THR A C 1
ATOM 893 O O . THR A 1 114 ? -12.767 -0.783 19.419 1.00 83.62 114 THR A O 1
ATOM 896 N N . ASP A 1 115 ? -11.740 0.221 17.685 1.00 90.56 115 ASP A N 1
ATOM 897 C CA . ASP A 1 115 ? -11.445 -1.006 16.936 1.00 90.56 115 ASP A CA 1
ATOM 898 C C . ASP A 1 115 ? -9.969 -1.409 17.067 1.00 90.56 115 ASP A C 1
ATOM 900 O O . ASP A 1 115 ? -9.461 -2.188 16.270 1.00 90.56 115 ASP A O 1
ATOM 904 N N . GLN A 1 116 ? -9.280 -0.922 18.103 1.00 90.19 116 GLN A N 1
ATOM 905 C CA . GLN A 1 116 ? -7.843 -1.120 18.283 1.00 90.19 116 GLN A CA 1
ATOM 906 C C . GLN A 1 116 ? -7.418 -2.591 18.217 1.00 90.19 116 GLN A C 1
ATOM 908 O O . GLN A 1 116 ? -6.466 -2.916 17.517 1.00 90.19 116 GLN A O 1
ATOM 913 N N . TYR A 1 117 ? -8.103 -3.484 18.934 1.00 89.94 117 TYR A N 1
ATOM 914 C CA . TY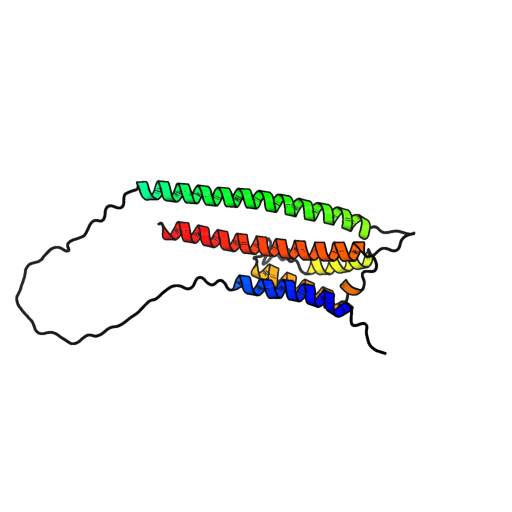R A 1 117 ? -7.749 -4.907 18.931 1.00 89.94 117 TYR A CA 1
ATOM 915 C C . TYR A 1 117 ? -7.937 -5.555 17.554 1.00 89.94 117 TYR A C 1
ATOM 917 O O . TYR A 1 117 ? -7.154 -6.421 17.190 1.00 89.94 117 TYR A O 1
ATOM 925 N N . ARG A 1 118 ? -8.908 -5.079 16.765 1.00 91.69 118 ARG A N 1
ATOM 926 C CA . ARG A 1 118 ? -9.166 -5.561 15.398 1.00 91.69 118 ARG A CA 1
ATOM 927 C C . ARG A 1 118 ? -8.091 -5.082 14.439 1.00 91.69 118 ARG A C 1
ATOM 929 O O . ARG A 1 118 ? -7.615 -5.852 13.619 1.00 91.69 118 ARG A O 1
ATOM 936 N N . TRP A 1 119 ? -7.668 -3.825 14.587 1.00 93.56 119 TRP A N 1
ATOM 937 C CA . TRP A 1 119 ? -6.523 -3.290 13.855 1.00 93.56 119 TRP A CA 1
ATOM 938 C C . TRP A 1 119 ? -5.237 -4.043 14.189 1.00 93.56 119 TRP A C 1
ATOM 940 O O . TRP A 1 119 ? -4.503 -4.398 13.277 1.00 93.56 119 TRP A O 1
ATOM 950 N N . ARG A 1 120 ? -4.983 -4.340 15.470 1.00 92.31 120 ARG A N 1
ATOM 951 C CA . ARG A 1 120 ? -3.822 -5.145 15.885 1.00 92.31 120 ARG A CA 1
ATOM 952 C C . ARG A 1 120 ? -3.843 -6.534 15.256 1.00 92.31 120 ARG A C 1
ATOM 954 O O . ARG A 1 120 ? -2.830 -6.949 14.717 1.00 92.31 120 ARG A O 1
ATOM 961 N N . GLU A 1 121 ? -4.986 -7.212 15.295 1.00 93.25 121 GLU A N 1
ATOM 962 C CA . GLU A 1 121 ? -5.140 -8.535 14.687 1.00 93.25 121 GLU A CA 1
ATOM 963 C C . GLU A 1 121 ? -4.946 -8.493 13.164 1.00 93.25 121 GLU A C 1
ATOM 965 O O . GLU A 1 121 ? -4.201 -9.299 12.620 1.00 93.25 121 GLU A O 1
ATOM 970 N N . LEU A 1 122 ? -5.539 -7.513 12.474 1.00 94.31 122 LEU A N 1
ATOM 971 C CA . LEU A 1 122 ? -5.349 -7.327 11.034 1.00 94.31 122 LEU A CA 1
ATOM 972 C C . LEU A 1 122 ? -3.870 -7.105 10.680 1.00 94.31 122 LEU A C 1
ATOM 974 O O . LEU A 1 122 ? -3.358 -7.729 9.751 1.00 94.31 122 LEU A O 1
ATOM 978 N N . PHE A 1 123 ? -3.188 -6.219 11.411 1.00 93.81 123 PHE A N 1
ATOM 979 C CA . PHE A 1 123 ? -1.782 -5.912 11.161 1.00 93.81 123 PHE A CA 1
ATOM 980 C C . PHE A 1 123 ? -0.854 -7.075 11.493 1.00 93.81 123 PHE A C 1
ATOM 982 O O . PHE A 1 123 ? 0.132 -7.255 10.790 1.00 93.81 123 PHE A O 1
ATOM 989 N N . ASP A 1 124 ? -1.177 -7.886 12.496 1.00 94.06 124 ASP A N 1
ATOM 990 C CA . ASP A 1 124 ? -0.431 -9.106 12.804 1.00 94.06 124 ASP A CA 1
ATOM 991 C C . ASP A 1 124 ? -0.455 -10.079 11.612 1.00 94.06 124 ASP A C 1
ATOM 993 O O . ASP A 1 124 ? 0.593 -10.513 11.135 1.00 94.06 124 ASP A O 1
ATOM 997 N N . VAL A 1 125 ? -1.637 -10.314 11.024 1.00 94.94 125 VAL A N 1
ATOM 998 C CA . VAL A 1 125 ? -1.768 -11.136 9.804 1.00 94.94 125 VAL A CA 1
ATOM 999 C C . VAL A 1 125 ? -1.048 -10.494 8.616 1.00 94.94 125 VAL A C 1
ATOM 1001 O O . VAL A 1 125 ? -0.397 -11.188 7.836 1.00 94.94 125 VAL A O 1
ATOM 1004 N N . TYR A 1 126 ? -1.144 -9.172 8.466 1.00 94.44 126 TYR A N 1
ATOM 1005 C CA . TYR A 1 126 ? -0.497 -8.449 7.371 1.00 94.44 126 TYR A CA 1
ATOM 1006 C C . TYR A 1 126 ? 1.035 -8.530 7.440 1.00 94.44 126 TYR A C 1
ATOM 1008 O O . TYR A 1 126 ? 1.690 -8.810 6.434 1.00 94.44 126 TYR A O 1
ATOM 1016 N N . LEU A 1 127 ? 1.608 -8.331 8.628 1.00 92.62 127 LEU A N 1
ATOM 1017 C CA . LEU A 1 127 ? 3.044 -8.458 8.864 1.00 92.62 127 LEU A CA 1
ATOM 1018 C C . LEU A 1 127 ? 3.502 -9.903 8.650 1.00 92.62 127 LEU A C 1
ATOM 1020 O O . LEU A 1 127 ? 4.494 -10.127 7.963 1.00 92.62 127 LEU A O 1
ATOM 1024 N N . GLN A 1 128 ? 2.735 -10.885 9.136 1.00 92.38 128 GLN A N 1
ATOM 1025 C CA . GLN A 1 128 ? 3.009 -12.304 8.900 1.00 92.38 128 GLN A CA 1
ATOM 1026 C C . GLN A 1 128 ? 3.004 -12.663 7.405 1.00 92.38 128 GLN A C 1
ATOM 1028 O O . GLN A 1 128 ? 3.806 -13.487 6.958 1.00 92.38 128 GLN A O 1
ATOM 1033 N N . ALA A 1 129 ? 2.110 -12.056 6.619 1.00 92.25 129 ALA A N 1
ATOM 1034 C CA . ALA A 1 129 ? 2.044 -12.298 5.183 1.00 92.25 129 ALA A CA 1
ATOM 1035 C C . ALA A 1 129 ? 3.345 -11.882 4.479 1.00 92.25 129 ALA A C 1
ATOM 1037 O O . ALA A 1 129 ? 3.772 -12.565 3.538 1.00 92.25 129 ALA A O 1
ATOM 1038 N N . GLY A 1 130 ? 3.966 -10.788 4.943 1.00 91.31 130 GLY A N 1
ATOM 1039 C CA . GLY A 1 130 ? 5.177 -10.218 4.359 1.00 91.31 130 GLY A CA 1
ATOM 1040 C C . GLY A 1 130 ? 4.983 -9.935 2.871 1.00 91.31 130 GLY A C 1
ATOM 1041 O O . GLY A 1 130 ? 5.699 -10.473 2.040 1.00 91.31 130 GLY A O 1
ATOM 1042 N N . ILE A 1 131 ? 3.957 -9.181 2.480 1.00 91.12 131 ILE A N 1
ATOM 1043 C CA . ILE A 1 131 ? 3.526 -9.154 1.070 1.00 91.12 131 ILE A CA 1
ATOM 1044 C C . ILE A 1 131 ? 4.636 -8.676 0.123 1.00 91.12 131 ILE A C 1
ATOM 1046 O O . ILE A 1 131 ? 4.947 -9.361 -0.848 1.00 91.12 131 ILE A O 1
ATOM 1050 N N . PHE A 1 132 ? 5.282 -7.552 0.434 1.00 90.44 132 PHE A N 1
ATOM 1051 C CA . PHE A 1 132 ? 6.270 -6.934 -0.461 1.00 90.44 132 PHE A CA 1
ATOM 1052 C C . PHE A 1 132 ? 7.729 -7.209 -0.076 1.00 90.44 132 PHE A C 1
ATOM 1054 O O . PHE A 1 132 ? 8.611 -7.099 -0.927 1.00 90.44 132 PHE A O 1
ATOM 1061 N N . PHE A 1 133 ? 7.991 -7.589 1.177 1.00 88.25 133 PHE A N 1
ATOM 1062 C CA . PHE A 1 133 ? 9.342 -7.759 1.717 1.00 88.25 133 PHE A CA 1
ATOM 1063 C C . PHE A 1 133 ? 9.463 -9.046 2.520 1.00 88.25 133 PHE A C 1
ATOM 1065 O O . PHE A 1 133 ? 8.534 -9.432 3.235 1.00 88.25 133 PHE A O 1
ATOM 1072 N N . SER A 1 134 ? 10.604 -9.716 2.381 1.00 80.44 134 SER A N 1
ATOM 1073 C CA . SER A 1 134 ? 10.942 -10.937 3.106 1.00 80.44 134 SER A CA 1
ATOM 1074 C C . SER A 1 134 ? 12.073 -10.696 4.093 1.00 80.44 134 SER A C 1
ATOM 1076 O O . SER A 1 134 ? 13.141 -10.229 3.698 1.00 80.44 134 SER A O 1
ATOM 1078 N N . ASP A 1 135 ? 11.858 -11.133 5.331 1.00 69.94 135 ASP A N 1
ATOM 1079 C CA . ASP A 1 135 ? 12.865 -11.106 6.398 1.00 69.94 135 ASP A CA 1
ATOM 1080 C C . ASP A 1 135 ? 13.598 -12.456 6.541 1.00 69.94 135 ASP A C 1
ATOM 1082 O O . ASP A 1 135 ? 14.417 -12.642 7.437 1.00 69.94 135 ASP A O 1
ATOM 1086 N N . LEU A 1 136 ? 13.295 -13.436 5.678 1.00 69.69 136 LEU A N 1
ATOM 1087 C CA . LEU A 1 136 ? 13.950 -14.747 5.692 1.00 69.69 136 LEU A CA 1
ATOM 1088 C C . LEU A 1 136 ? 15.321 -14.662 5.018 1.00 69.69 136 LEU A C 1
ATOM 1090 O O . LEU A 1 136 ? 15.397 -14.244 3.866 1.00 69.69 136 LEU A O 1
ATOM 1094 N N . GLU A 1 137 ? 16.370 -15.155 5.686 1.00 66.44 137 GLU A N 1
ATOM 1095 C CA . GLU A 1 137 ? 17.765 -15.123 5.200 1.00 66.44 137 GLU A CA 1
ATOM 1096 C C . GLU A 1 137 ? 17.938 -15.658 3.771 1.00 66.44 137 GLU A C 1
ATOM 1098 O O . GLU A 1 137 ? 18.766 -15.157 3.016 1.00 66.44 137 GLU A O 1
ATOM 1103 N N . LYS A 1 138 ? 17.138 -16.659 3.383 1.00 63.19 138 LYS A N 1
ATOM 1104 C CA . LYS A 1 138 ? 17.219 -17.292 2.062 1.00 63.19 138 LYS A CA 1
ATOM 1105 C C . LYS A 1 138 ? 16.722 -16.396 0.922 1.00 63.19 138 LYS A C 1
ATOM 1107 O O . LYS A 1 138 ? 17.276 -16.460 -0.168 1.00 63.19 138 LYS A O 1
ATOM 1112 N N . ASP A 1 139 ? 15.711 -15.570 1.186 1.00 62.69 139 ASP A N 1
ATOM 1113 C CA . ASP A 1 139 ? 15.001 -14.775 0.176 1.00 62.69 139 ASP A CA 1
ATOM 1114 C C . ASP A 1 139 ? 14.912 -13.299 0.607 1.00 62.69 139 ASP A C 1
ATOM 1116 O O . ASP A 1 139 ? 13.893 -12.648 0.379 1.00 62.69 139 ASP A O 1
ATOM 1120 N N . HIS A 1 140 ? 15.933 -12.793 1.308 1.00 69.88 140 HIS A N 1
ATOM 1121 C CA . HIS A 1 140 ? 15.929 -11.461 1.916 1.00 69.88 140 HIS A CA 1
ATOM 1122 C C . HIS A 1 140 ? 15.762 -10.352 0.866 1.00 69.88 140 HIS A C 1
ATOM 1124 O O . HIS A 1 140 ? 16.483 -10.309 -0.133 1.00 69.88 140 HIS A O 1
ATOM 1130 N N . GLY A 1 141 ? 14.853 -9.411 1.136 1.00 78.69 141 GLY A N 1
ATOM 1131 C CA . GLY A 1 141 ? 14.657 -8.214 0.317 1.00 78.69 141 GLY A CA 1
ATOM 1132 C C . GLY A 1 141 ? 13.282 -8.111 -0.345 1.00 78.69 141 GLY A C 1
ATOM 1133 O O . GLY A 1 141 ? 12.280 -8.639 0.149 1.00 78.69 141 GLY A O 1
ATOM 1134 N N . LYS A 1 142 ? 13.228 -7.342 -1.440 1.00 83.00 142 LYS A N 1
ATOM 1135 C CA . LYS A 1 142 ? 12.002 -7.034 -2.189 1.00 83.00 142 LYS A CA 1
ATOM 1136 C C . LYS A 1 142 ? 11.524 -8.271 -2.955 1.00 83.00 142 LYS A C 1
ATOM 1138 O O . LYS A 1 142 ? 12.305 -8.890 -3.672 1.00 83.00 142 LYS A O 1
ATOM 1143 N N . ARG A 1 143 ? 10.238 -8.606 -2.825 1.00 87.12 143 ARG A N 1
ATOM 1144 C CA . ARG A 1 143 ? 9.602 -9.693 -3.584 1.00 87.12 143 ARG A CA 1
ATOM 1145 C C . ARG A 1 143 ? 9.282 -9.265 -5.013 1.00 87.12 143 ARG A C 1
ATOM 1147 O O . ARG A 1 143 ? 8.979 -8.097 -5.257 1.00 87.12 143 ARG A O 1
ATOM 1154 N N . ASP A 1 144 ? 9.306 -10.236 -5.922 1.00 89.81 144 ASP A N 1
ATOM 1155 C CA . ASP A 1 144 ? 8.719 -10.071 -7.249 1.00 89.81 144 ASP A CA 1
ATOM 1156 C C . ASP A 1 144 ? 7.184 -10.007 -7.174 1.00 89.81 144 ASP A C 1
ATOM 1158 O O . ASP A 1 144 ? 6.553 -10.345 -6.160 1.00 89.81 144 ASP A O 1
ATOM 1162 N N . SER A 1 145 ? 6.573 -9.547 -8.260 1.00 88.75 145 SER A N 1
ATOM 1163 C CA . SER A 1 145 ? 5.132 -9.347 -8.338 1.00 88.75 145 SER A CA 1
ATOM 1164 C C . SER A 1 145 ? 4.327 -10.638 -8.167 1.00 88.75 145 SER A C 1
ATOM 1166 O O . SER A 1 145 ? 3.262 -10.626 -7.545 1.00 88.75 145 SER A O 1
ATOM 1168 N N . ALA A 1 146 ? 4.835 -11.771 -8.654 1.00 88.75 146 ALA A N 1
ATOM 1169 C CA . ALA A 1 146 ? 4.154 -13.059 -8.568 1.00 88.75 146 ALA A CA 1
ATOM 1170 C C . ALA A 1 146 ? 4.121 -13.595 -7.127 1.00 88.75 146 ALA A C 1
ATOM 1172 O O . ALA A 1 146 ? 3.096 -14.105 -6.662 1.00 88.75 146 ALA A O 1
ATOM 1173 N N . ALA A 1 147 ? 5.227 -13.472 -6.395 1.00 89.75 147 ALA A N 1
ATOM 1174 C CA . ALA A 1 147 ? 5.317 -13.828 -4.989 1.00 89.75 147 ALA A CA 1
ATOM 1175 C C . ALA A 1 147 ? 4.473 -12.882 -4.128 1.00 89.75 147 ALA A C 1
ATOM 1177 O O . ALA A 1 147 ? 3.738 -13.355 -3.256 1.00 89.75 147 ALA A O 1
ATOM 1178 N N . ALA A 1 148 ? 4.526 -11.572 -4.394 1.00 90.25 148 ALA A N 1
ATOM 1179 C CA . ALA A 1 148 ? 3.715 -10.583 -3.690 1.00 90.25 148 ALA A CA 1
ATOM 1180 C C . ALA A 1 148 ? 2.210 -10.839 -3.874 1.00 90.25 148 ALA A C 1
ATOM 1182 O O . ALA A 1 148 ? 1.471 -10.843 -2.889 1.00 90.25 148 ALA A O 1
ATOM 1183 N N . LEU A 1 149 ? 1.762 -11.166 -5.093 1.00 90.69 149 LEU A N 1
ATOM 1184 C CA . LEU A 1 149 ? 0.372 -11.544 -5.3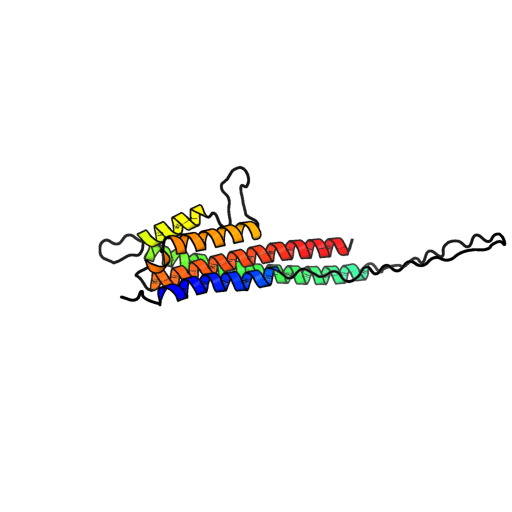71 1.00 90.69 149 LEU A CA 1
ATOM 1185 C C . LEU A 1 149 ? -0.071 -12.743 -4.523 1.00 90.69 149 LEU A C 1
ATOM 1187 O O . LEU A 1 149 ? -1.094 -12.670 -3.844 1.00 90.69 149 LEU A O 1
ATOM 1191 N N . LYS A 1 150 ? 0.718 -13.825 -4.499 1.00 91.94 150 LYS A N 1
ATOM 1192 C CA . LYS A 1 150 ? 0.399 -15.025 -3.702 1.00 91.94 150 LYS A CA 1
ATOM 1193 C C . LYS A 1 150 ? 0.275 -14.710 -2.211 1.00 91.94 150 LYS A C 1
ATOM 1195 O O . LYS A 1 150 ? -0.614 -15.227 -1.538 1.00 91.94 150 LYS A O 1
ATOM 1200 N N . ARG A 1 151 ? 1.155 -13.857 -1.677 1.00 92.69 151 ARG A N 1
ATOM 1201 C CA . ARG A 1 151 ? 1.100 -13.431 -0.269 1.00 92.69 151 ARG A CA 1
ATOM 1202 C C . ARG A 1 151 ? -0.089 -12.521 0.013 1.00 92.69 151 ARG A C 1
ATOM 1204 O O . ARG A 1 151 ? -0.711 -12.666 1.061 1.00 92.69 151 ARG A O 1
ATOM 1211 N N . LEU A 1 152 ? -0.439 -11.636 -0.917 1.00 91.44 152 LEU A N 1
ATOM 1212 C CA . LEU A 1 152 ? -1.611 -10.774 -0.794 1.00 91.44 152 LEU A CA 1
ATOM 1213 C C . LEU A 1 152 ? -2.914 -11.586 -0.848 1.00 91.44 152 LEU A C 1
ATOM 1215 O O . LEU A 1 152 ? -3.845 -11.296 -0.100 1.00 91.44 152 LEU A O 1
ATOM 1219 N N . GLN A 1 153 ? -2.978 -12.626 -1.682 1.00 90.56 153 GLN A N 1
ATOM 1220 C CA . GLN A 1 153 ? -4.091 -13.581 -1.701 1.00 90.56 153 GLN A CA 1
ATOM 1221 C C . GLN A 1 153 ? -4.187 -14.342 -0.376 1.00 90.56 153 GLN A C 1
ATOM 1223 O O . GLN A 1 153 ? -5.254 -14.383 0.230 1.00 90.56 153 GLN A O 1
ATOM 1228 N N . TRP A 1 154 ? -3.064 -14.864 0.127 1.00 94.56 154 TRP A N 1
ATOM 1229 C CA . TRP A 1 154 ? -3.020 -15.536 1.428 1.00 94.56 154 TRP A CA 1
ATOM 1230 C C . TRP A 1 154 ? -3.507 -14.633 2.568 1.00 94.56 154 TRP A C 1
ATOM 1232 O O . TRP A 1 154 ? -4.335 -15.054 3.374 1.00 94.56 154 TRP A O 1
ATOM 1242 N N . PHE A 1 155 ? -3.040 -13.381 2.606 1.00 94.06 155 PHE A N 1
ATOM 1243 C CA . PHE A 1 155 ? -3.473 -12.384 3.583 1.00 94.06 155 PHE A CA 1
ATOM 1244 C C . PHE A 1 155 ? -4.993 -12.196 3.550 1.00 94.06 155 PHE A C 1
ATOM 1246 O O . PHE A 1 155 ? -5.644 -12.271 4.590 1.00 94.06 155 PHE A O 1
ATOM 1253 N N . GLN A 1 156 ? -5.570 -12.011 2.361 1.00 89.75 156 GLN A N 1
ATOM 1254 C CA . GLN A 1 156 ? -7.016 -11.850 2.198 1.00 89.75 156 GLN A CA 1
ATOM 1255 C C . GLN A 1 156 ? -7.785 -13.085 2.675 1.00 89.75 156 GLN A C 1
ATOM 1257 O O . GLN A 1 156 ? -8.732 -12.952 3.451 1.00 89.75 156 GLN A O 1
ATOM 1262 N N . SER A 1 157 ? -7.351 -14.284 2.278 1.00 89.06 157 SER A N 1
ATOM 1263 C CA . SER A 1 157 ? -7.976 -15.534 2.715 1.00 89.06 157 SER A CA 1
ATOM 1264 C C . SER A 1 157 ? -7.932 -15.697 4.235 1.00 89.06 157 SER A C 1
ATOM 1266 O O . SER A 1 157 ? -8.932 -16.081 4.837 1.00 89.06 157 SER A O 1
ATOM 1268 N N . GLU A 1 158 ? -6.810 -15.374 4.882 1.00 92.25 158 GLU A N 1
ATOM 1269 C CA . GLU A 1 158 ? -6.691 -15.443 6.342 1.00 92.25 158 GLU A CA 1
ATOM 1270 C C . GLU A 1 158 ? -7.557 -14.398 7.053 1.00 92.25 158 GLU A C 1
ATOM 1272 O O . GLU A 1 158 ? -8.204 -14.715 8.050 1.00 92.25 158 GLU A O 1
ATOM 1277 N N . VAL A 1 159 ? -7.640 -13.178 6.521 1.00 89.12 159 VAL A N 1
ATOM 1278 C CA . VAL A 1 159 ? -8.499 -12.114 7.061 1.00 89.12 159 VAL A CA 1
ATOM 1279 C C . VAL A 1 159 ? -9.981 -12.499 7.007 1.00 89.12 159 VAL A C 1
ATOM 1281 O O . VAL A 1 159 ? -10.704 -12.288 7.987 1.00 89.12 159 VAL A O 1
ATOM 1284 N N . VAL A 1 160 ? -10.427 -13.108 5.904 1.00 88.88 160 VAL A N 1
ATOM 1285 C CA . VAL A 1 160 ? -11.800 -13.618 5.747 1.00 88.88 160 VAL A CA 1
ATOM 1286 C C . VAL A 1 160 ? -12.046 -14.817 6.661 1.00 88.88 160 VAL A C 1
ATOM 1288 O O . VAL A 1 160 ? -13.028 -14.838 7.398 1.00 88.88 160 VAL A O 1
ATOM 1291 N N . LYS A 1 161 ? -11.133 -15.792 6.680 1.00 88.56 161 LYS A N 1
ATOM 1292 C CA . LYS A 1 161 ? -11.239 -17.007 7.502 1.00 88.56 161 LYS A CA 1
ATOM 1293 C C . LYS A 1 161 ? -11.327 -16.707 8.999 1.00 88.56 161 LYS A C 1
ATOM 1295 O O . LYS A 1 161 ? -12.057 -17.389 9.713 1.00 88.56 161 LYS A O 1
ATOM 1300 N N . ARG A 1 162 ? -10.601 -15.694 9.479 1.00 87.69 162 ARG A N 1
ATOM 1301 C CA . ARG A 1 162 ? -10.662 -15.225 10.875 1.00 87.69 162 ARG A CA 1
ATOM 1302 C C . ARG A 1 162 ? -11.874 -14.325 11.152 1.00 87.69 162 ARG A C 1
ATOM 1304 O O . ARG A 1 162 ? -12.130 -13.987 12.303 1.00 87.69 162 ARG A O 1
ATOM 1311 N N . GLY A 1 163 ? -12.626 -13.935 10.120 1.00 86.06 163 GLY A N 1
ATOM 1312 C CA . GLY A 1 163 ? -13.800 -13.068 10.233 1.00 86.06 163 GLY A CA 1
ATOM 1313 C C . GLY A 1 163 ? -13.473 -11.626 10.626 1.00 86.06 163 GLY A C 1
ATOM 1314 O O . GLY A 1 163 ? -14.360 -10.906 11.080 1.00 86.06 163 GLY A O 1
ATOM 1315 N N . ILE A 1 164 ? -12.216 -11.185 10.471 1.00 86.69 164 ILE A N 1
ATOM 1316 C CA . ILE A 1 164 ? -11.723 -9.898 10.997 1.00 86.69 164 ILE A CA 1
ATOM 1317 C C . ILE A 1 164 ? -12.523 -8.725 10.416 1.00 86.69 164 ILE A C 1
ATOM 1319 O O . ILE A 1 164 ? -12.895 -7.813 11.158 1.00 86.69 164 ILE A O 1
ATOM 1323 N N . VAL A 1 165 ? -12.843 -8.769 9.118 1.00 83.62 165 VAL A N 1
ATOM 1324 C CA . VAL A 1 165 ? -13.590 -7.715 8.401 1.00 83.62 165 VAL A CA 1
ATOM 1325 C C . VAL A 1 165 ? -14.936 -7.430 9.067 1.00 83.62 165 VAL A C 1
ATOM 1327 O O . VAL A 1 165 ? -15.262 -6.274 9.345 1.00 83.62 165 VAL A O 1
ATOM 1330 N N . ASP A 1 166 ? -15.680 -8.484 9.397 1.00 83.50 166 ASP A N 1
ATOM 1331 C CA . ASP A 1 166 ? -17.016 -8.382 9.987 1.00 83.50 166 ASP A CA 1
ATOM 1332 C C . ASP A 1 166 ? -16.980 -7.908 11.440 1.00 83.50 166 ASP A C 1
ATOM 1334 O O . ASP A 1 166 ? -17.980 -7.420 11.976 1.00 83.50 166 ASP A O 1
ATOM 1338 N N . THR A 1 167 ? -15.823 -8.008 12.099 1.00 86.81 167 THR A N 1
ATOM 1339 C CA . THR A 1 167 ? -15.712 -7.561 13.482 1.00 86.81 167 THR A CA 1
ATOM 1340 C C . THR A 1 167 ? -15.72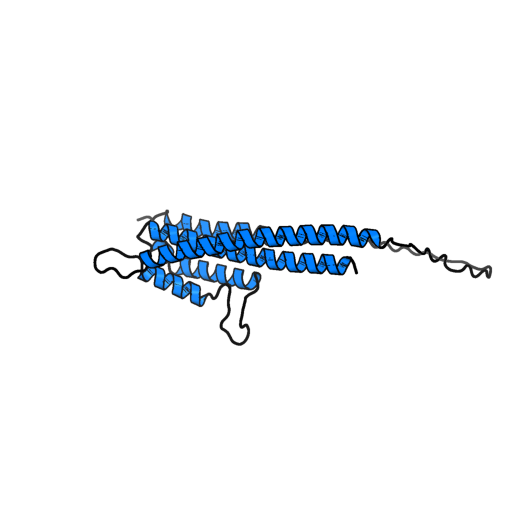4 -6.037 13.608 1.00 86.81 167 THR A C 1
ATOM 1342 O O . THR A 1 167 ? -16.139 -5.552 14.664 1.00 86.81 167 THR A O 1
ATOM 1345 N N . PHE A 1 168 ? -15.292 -5.275 12.590 1.00 88.62 168 PHE A N 1
ATOM 1346 C CA . PHE A 1 168 ? -15.113 -3.816 12.659 1.00 88.62 168 PHE A CA 1
ATOM 1347 C C . PHE A 1 168 ? -16.415 -3.056 12.932 1.00 88.62 168 PHE A C 1
ATOM 1349 O O . PHE A 1 168 ? -17.345 -3.016 12.120 1.00 88.62 168 PHE A O 1
ATOM 1356 N N . LYS A 1 169 ? -16.468 -2.374 14.083 1.00 86.81 169 LYS A N 1
ATOM 1357 C CA . LYS A 1 169 ? -17.693 -1.732 14.579 1.00 86.81 169 LYS A CA 1
ATOM 1358 C C . LYS A 1 169 ? -17.862 -0.323 14.031 1.00 86.81 169 LYS A C 1
ATOM 1360 O O . LYS A 1 169 ? -18.979 0.077 13.693 1.00 86.81 169 LYS A O 1
ATOM 1365 N N . LEU A 1 170 ? -16.774 0.434 13.936 1.00 89.50 170 LEU A N 1
ATOM 1366 C CA . LEU A 1 170 ? -16.812 1.838 13.549 1.00 89.50 170 LEU A CA 1
ATOM 1367 C C . LEU A 1 170 ? -16.849 1.979 12.024 1.00 89.50 170 LEU A C 1
ATOM 1369 O O . LEU A 1 170 ? -16.096 1.331 11.300 1.00 89.50 170 LEU A O 1
ATOM 1373 N N . SER A 1 171 ? -17.713 2.869 11.529 1.00 89.62 171 SER A N 1
ATOM 1374 C CA . SER A 1 171 ? -17.769 3.177 10.094 1.00 89.62 171 SER A CA 1
ATOM 1375 C C . SER A 1 171 ? -16.451 3.741 9.549 1.00 89.62 171 SER A C 1
ATOM 1377 O O . SER A 1 171 ? -16.047 3.292 8.477 1.00 89.62 171 SER A O 1
ATOM 1379 N N . PRO A 1 172 ? -15.747 4.645 10.266 1.00 90.50 172 PRO A N 1
ATOM 1380 C CA . PRO A 1 172 ? -14.406 5.071 9.869 1.00 90.50 172 PRO A CA 1
ATOM 1381 C C . PRO A 1 172 ? -13.418 3.908 9.728 1.00 90.50 172 PRO A C 1
ATOM 1383 O O . PRO A 1 172 ? -12.719 3.834 8.728 1.00 90.50 172 PRO A O 1
ATOM 1386 N N . SER A 1 173 ? -13.429 2.931 10.645 1.00 90.94 173 SER A N 1
ATOM 1387 C CA . SER A 1 173 ? -12.546 1.760 10.536 1.00 90.94 173 SER A CA 1
ATOM 1388 C C . SER A 1 173 ? -12.817 0.927 9.290 1.00 90.94 173 SER A C 1
ATOM 1390 O O . SER A 1 173 ? -11.876 0.497 8.635 1.00 90.94 173 SER A O 1
ATOM 1392 N N . ARG A 1 174 ? -14.087 0.729 8.916 1.00 90.19 174 ARG A N 1
ATOM 1393 C CA . ARG A 1 174 ? -14.420 0.015 7.673 1.00 90.19 174 ARG A CA 1
ATOM 1394 C C . ARG A 1 174 ? -13.953 0.776 6.432 1.00 90.19 174 ARG A C 1
ATOM 1396 O O . ARG A 1 174 ? -13.459 0.162 5.493 1.00 90.19 174 ARG A O 1
ATOM 1403 N N . LYS A 1 175 ? -14.072 2.108 6.432 1.00 90.88 175 LYS A N 1
ATOM 1404 C CA . LYS A 1 175 ? -13.563 2.950 5.341 1.00 90.88 175 LYS A CA 1
ATOM 1405 C C . LYS A 1 175 ? -12.039 2.846 5.228 1.00 90.88 175 LYS A C 1
ATOM 1407 O O . LYS A 1 175 ? -11.539 2.588 4.137 1.00 90.88 175 LYS A O 1
ATOM 1412 N N . ALA A 1 176 ? -11.334 2.981 6.347 1.00 91.62 176 ALA A N 1
ATOM 1413 C CA . ALA A 1 176 ? -9.883 2.870 6.397 1.00 91.62 176 ALA A CA 1
ATOM 1414 C C . ALA A 1 176 ? -9.398 1.463 6.001 1.00 91.62 176 ALA A C 1
ATOM 1416 O O . ALA A 1 176 ? -8.387 1.339 5.321 1.00 91.62 176 ALA A O 1
ATOM 1417 N N . LEU A 1 177 ? -10.141 0.401 6.340 1.00 90.94 177 LEU A N 1
ATOM 1418 C CA . LEU A 1 177 ? -9.846 -0.959 5.873 1.00 90.94 177 LEU A CA 1
ATOM 1419 C C . LEU A 1 177 ? -9.950 -1.065 4.348 1.00 90.94 177 LEU A C 1
ATOM 1421 O O . LEU A 1 177 ? -9.041 -1.584 3.711 1.00 90.94 177 LEU A O 1
ATOM 1425 N N . ASN A 1 178 ? -11.016 -0.537 3.748 1.00 89.94 178 ASN A N 1
ATOM 1426 C CA . ASN A 1 178 ? -11.161 -0.547 2.291 1.00 89.94 178 ASN A CA 1
ATOM 1427 C C . ASN A 1 178 ? -10.028 0.230 1.601 1.00 89.94 178 ASN A C 1
ATOM 1429 O O . ASN A 1 178 ? -9.482 -0.244 0.608 1.00 89.94 178 ASN A O 1
ATOM 1433 N N . GLN A 1 179 ? -9.647 1.389 2.146 1.00 90.75 179 GLN A N 1
ATOM 1434 C CA . GLN A 1 179 ? -8.507 2.168 1.650 1.00 90.75 179 GLN A CA 1
ATOM 1435 C C . GLN A 1 179 ? -7.194 1.393 1.789 1.00 90.75 179 GLN A C 1
ATOM 1437 O O . GLN A 1 179 ? -6.438 1.300 0.829 1.00 90.75 179 GLN A O 1
ATOM 1442 N N . PHE A 1 180 ? -6.956 0.760 2.940 1.00 92.00 180 PHE A N 1
ATOM 1443 C CA . PHE A 1 180 ? -5.784 -0.081 3.169 1.00 92.00 180 PHE A CA 1
ATOM 1444 C C . PHE A 1 180 ? -5.657 -1.184 2.115 1.00 92.00 180 PHE A C 1
ATOM 1446 O O . PHE A 1 180 ? -4.588 -1.362 1.533 1.00 92.00 180 PHE A O 1
ATOM 1453 N N . ILE A 1 181 ? -6.741 -1.908 1.833 1.00 90.19 181 ILE A N 1
ATOM 1454 C CA . ILE A 1 181 ? -6.717 -2.963 0.815 1.00 90.19 181 ILE A CA 1
ATOM 1455 C C . ILE A 1 181 ? -6.498 -2.378 -0.585 1.00 90.19 181 ILE A C 1
ATOM 1457 O O . ILE A 1 181 ? -5.678 -2.904 -1.335 1.00 90.19 181 ILE A O 1
ATOM 1461 N N . SER A 1 182 ? -7.163 -1.268 -0.918 1.00 89.00 182 SER A N 1
ATOM 1462 C CA . SER A 1 182 ? -6.993 -0.586 -2.206 1.00 89.00 182 SER A CA 1
ATOM 1463 C C . SER A 1 182 ? -5.538 -0.187 -2.453 1.00 89.00 182 SER A C 1
ATOM 1465 O O . SER A 1 182 ? -4.986 -0.514 -3.499 1.00 89.00 182 SER A O 1
ATOM 1467 N N . ILE A 1 183 ? -4.884 0.436 -1.468 1.00 90.50 183 ILE A N 1
ATOM 1468 C CA . ILE A 1 183 ? -3.470 0.827 -1.554 1.00 90.50 183 ILE A CA 1
ATOM 1469 C C . ILE A 1 183 ? -2.577 -0.393 -1.790 1.00 90.50 183 ILE A C 1
ATOM 1471 O O . ILE A 1 183 ? -1.692 -0.356 -2.640 1.00 90.50 183 ILE A O 1
ATOM 1475 N N . ASN A 1 184 ? -2.813 -1.494 -1.073 1.00 92.62 184 ASN A N 1
ATOM 1476 C CA . ASN A 1 184 ? -2.042 -2.726 -1.248 1.00 92.62 184 ASN A CA 1
ATOM 1477 C C . ASN A 1 184 ? -2.185 -3.323 -2.652 1.00 92.62 184 ASN A C 1
ATOM 1479 O O . ASN A 1 184 ? -1.210 -3.802 -3.230 1.00 92.62 184 ASN A O 1
ATOM 1483 N N . ILE A 1 185 ? -3.387 -3.264 -3.221 1.00 88.62 185 ILE A N 1
ATOM 1484 C CA . ILE A 1 185 ? -3.626 -3.682 -4.602 1.00 88.62 185 ILE A CA 1
ATOM 1485 C C . ILE A 1 185 ? -2.892 -2.744 -5.570 1.00 88.62 185 ILE A C 1
ATOM 1487 O O . ILE A 1 185 ? -2.198 -3.221 -6.464 1.00 88.62 185 ILE A O 1
ATOM 1491 N N . THR A 1 186 ? -2.980 -1.426 -5.382 1.00 88.00 186 THR A N 1
ATOM 1492 C CA . THR A 1 186 ? -2.266 -0.447 -6.217 1.00 88.00 186 THR A CA 1
ATOM 1493 C C . THR A 1 186 ? -0.750 -0.646 -6.159 1.00 88.00 186 THR A C 1
ATOM 1495 O O . THR A 1 186 ? -0.091 -0.646 -7.196 1.00 88.00 186 THR A O 1
ATOM 1498 N N . LEU A 1 187 ? -0.189 -0.914 -4.977 1.00 90.12 187 LEU A N 1
ATOM 1499 C CA . LEU A 1 187 ? 1.229 -1.243 -4.811 1.00 90.12 187 LEU A CA 1
ATOM 1500 C C . LEU A 1 187 ? 1.637 -2.481 -5.620 1.00 90.12 187 LEU A C 1
ATOM 1502 O O . LEU A 1 187 ? 2.676 -2.467 -6.281 1.00 90.12 187 LEU A O 1
ATOM 1506 N N . LEU A 1 188 ? 0.816 -3.536 -5.605 1.00 88.50 188 LEU A N 1
ATOM 1507 C CA . LEU A 1 188 ? 1.064 -4.739 -6.398 1.00 88.50 188 LEU A CA 1
ATOM 1508 C C . LEU A 1 188 ? 1.032 -4.447 -7.905 1.00 88.50 188 LEU A C 1
ATOM 1510 O O . LEU A 1 188 ? 1.901 -4.919 -8.635 1.00 88.50 188 LEU A O 1
ATOM 1514 N N . ARG A 1 189 ? 0.071 -3.643 -8.367 1.00 87.00 189 ARG A N 1
ATOM 1515 C CA . ARG A 1 189 ? -0.033 -3.234 -9.778 1.00 87.00 189 ARG A CA 1
ATOM 1516 C C . ARG A 1 189 ? 1.182 -2.444 -10.226 1.00 87.00 189 ARG A C 1
ATOM 1518 O O . ARG A 1 189 ? 1.746 -2.732 -11.276 1.00 87.00 189 ARG A O 1
ATOM 1525 N N . ASN A 1 190 ? 1.614 -1.493 -9.404 1.00 86.44 190 ASN A N 1
ATOM 1526 C CA . ASN A 1 190 ? 2.812 -0.715 -9.680 1.00 86.44 190 ASN A CA 1
ATOM 1527 C C . ASN A 1 190 ? 4.031 -1.632 -9.771 1.00 86.44 190 ASN A C 1
ATOM 1529 O O . ASN A 1 190 ? 4.803 -1.522 -10.715 1.00 86.44 190 ASN A O 1
ATOM 1533 N N . LEU A 1 191 ? 4.170 -2.601 -8.862 1.00 86.25 191 LEU A N 1
ATOM 1534 C CA . LEU A 1 191 ? 5.244 -3.590 -8.928 1.00 86.25 191 LEU A CA 1
ATOM 1535 C C . LEU A 1 191 ? 5.218 -4.408 -10.234 1.00 86.25 191 LEU A C 1
ATOM 1537 O O . LEU A 1 191 ? 6.258 -4.559 -10.870 1.00 86.25 191 LEU A O 1
ATOM 1541 N N . GLN A 1 192 ? 4.047 -4.888 -10.659 1.00 87.69 192 GLN A N 1
ATOM 1542 C CA . GLN A 1 192 ? 3.881 -5.609 -11.929 1.00 87.69 192 GLN A CA 1
ATOM 1543 C C . GLN A 1 192 ? 4.251 -4.741 -13.135 1.00 87.69 192 GLN A C 1
ATOM 1545 O O . GLN A 1 192 ? 4.989 -5.184 -14.012 1.00 87.69 192 GLN A O 1
ATOM 1550 N N . PHE A 1 193 ? 3.771 -3.497 -13.163 1.00 85.50 193 PHE A N 1
ATOM 1551 C CA . PHE A 1 193 ? 4.065 -2.546 -14.230 1.00 85.50 193 PHE A CA 1
ATOM 1552 C C . PHE A 1 193 ? 5.567 -2.267 -14.337 1.00 85.50 193 PHE A C 1
ATOM 1554 O O . PHE A 1 193 ? 6.122 -2.328 -15.430 1.00 85.50 193 PHE A O 1
ATOM 1561 N N . GLN A 1 194 ? 6.248 -2.064 -13.203 1.00 84.50 194 GLN A N 1
ATOM 1562 C CA . GLN A 1 194 ? 7.703 -1.894 -13.174 1.00 84.50 194 GLN A CA 1
ATOM 1563 C C . GLN A 1 194 ? 8.437 -3.093 -13.783 1.00 84.50 194 GLN A C 1
ATOM 1565 O O . GLN A 1 194 ? 9.350 -2.919 -14.587 1.00 84.50 194 GLN A O 1
ATOM 1570 N N . GLU A 1 195 ? 8.032 -4.316 -13.443 1.00 86.19 195 GLU A N 1
ATOM 1571 C CA . GLU A 1 195 ? 8.654 -5.525 -13.991 1.00 86.19 195 GLU A CA 1
ATOM 1572 C C . GLU A 1 195 ? 8.406 -5.691 -15.495 1.00 86.19 195 GLU A C 1
ATOM 1574 O O . GLU A 1 195 ? 9.305 -6.115 -16.228 1.00 86.19 195 GLU A O 1
ATOM 1579 N N . ILE A 1 196 ? 7.202 -5.361 -15.970 1.00 85.94 196 ILE A N 1
ATOM 1580 C CA . ILE A 1 196 ? 6.855 -5.399 -17.396 1.00 85.94 196 ILE A CA 1
ATOM 1581 C C . ILE A 1 196 ? 7.676 -4.358 -18.161 1.00 85.94 196 ILE A C 1
ATOM 1583 O O . ILE A 1 196 ? 8.298 -4.702 -19.167 1.00 85.94 196 ILE A O 1
ATOM 1587 N N . ASN A 1 197 ? 7.749 -3.126 -17.656 1.00 83.50 197 ASN A N 1
ATOM 1588 C CA . ASN A 1 197 ? 8.495 -2.044 -18.295 1.00 83.50 197 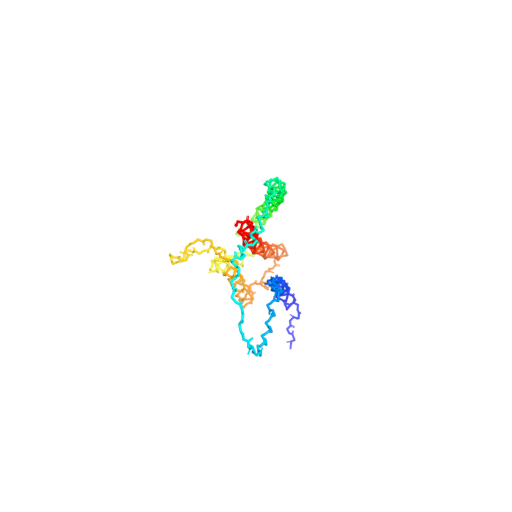ASN A CA 1
ATOM 1589 C C . ASN A 1 197 ? 9.989 -2.344 -18.364 1.00 83.50 197 ASN A C 1
ATOM 1591 O O . ASN A 1 197 ? 10.593 -2.181 -19.420 1.00 83.50 197 ASN A O 1
ATOM 1595 N N . GLN A 1 198 ? 10.583 -2.863 -17.286 1.00 84.00 198 GLN A N 1
ATOM 1596 C CA . GLN A 1 198 ? 11.994 -3.260 -17.288 1.00 84.00 198 GLN A CA 1
ATOM 1597 C C . GLN A 1 198 ? 12.283 -4.326 -18.352 1.00 84.00 198 GLN A C 1
ATOM 1599 O O . GLN A 1 198 ? 13.270 -4.224 -19.082 1.00 84.00 198 GLN A O 1
ATOM 1604 N N . LYS A 1 199 ? 11.407 -5.330 -18.491 1.00 84.00 199 LYS A N 1
ATOM 1605 C CA . LYS A 1 199 ? 11.539 -6.362 -19.531 1.00 84.00 199 LYS A CA 1
ATOM 1606 C C . LYS A 1 199 ? 11.359 -5.791 -20.935 1.00 84.00 199 LYS A C 1
ATOM 1608 O O . LYS A 1 199 ? 12.099 -6.182 -21.835 1.00 84.00 199 LYS A O 1
ATOM 1613 N N . ALA A 1 200 ? 10.387 -4.903 -21.132 1.00 81.12 200 ALA A N 1
ATOM 1614 C CA . ALA A 1 200 ? 10.119 -4.276 -22.420 1.00 81.12 200 ALA A CA 1
ATOM 1615 C C . ALA A 1 200 ? 11.298 -3.404 -22.868 1.00 81.12 200 ALA A C 1
ATOM 1617 O O . ALA A 1 200 ? 11.804 -3.606 -23.967 1.00 81.12 200 ALA A O 1
ATOM 1618 N N . ILE A 1 201 ? 11.808 -2.532 -21.993 1.00 81.94 201 ILE A N 1
ATOM 1619 C CA . ILE A 1 201 ? 12.983 -1.692 -22.265 1.00 81.94 201 ILE A CA 1
ATOM 1620 C C . ILE A 1 201 ? 14.198 -2.566 -22.587 1.00 81.94 201 ILE A C 1
ATOM 1622 O O . ILE A 1 201 ? 14.854 -2.353 -23.602 1.00 81.94 201 ILE A O 1
ATOM 1626 N N . ALA A 1 202 ? 14.465 -3.607 -21.791 1.00 82.00 202 ALA A N 1
ATOM 1627 C CA . ALA A 1 202 ? 15.570 -4.524 -22.063 1.00 82.00 202 ALA A CA 1
ATOM 1628 C C . ALA A 1 202 ? 15.430 -5.238 -23.421 1.00 82.00 202 ALA A C 1
ATOM 1630 O O . ALA A 1 202 ? 16.421 -5.412 -24.130 1.00 82.00 202 ALA A O 1
ATOM 1631 N N . LYS A 1 203 ? 14.209 -5.640 -23.807 1.00 83.25 203 LYS A N 1
ATOM 1632 C CA . LYS A 1 203 ? 13.938 -6.229 -25.127 1.00 83.25 203 LYS A CA 1
ATOM 1633 C C . LYS A 1 203 ? 14.144 -5.225 -26.257 1.00 83.25 203 LYS A C 1
ATOM 1635 O O . LYS A 1 203 ? 14.785 -5.592 -27.232 1.00 83.25 203 LYS A O 1
ATOM 1640 N N . ILE A 1 204 ? 13.647 -3.996 -26.111 1.00 76.75 204 ILE A N 1
ATOM 1641 C CA . ILE A 1 204 ? 13.809 -2.922 -27.101 1.00 76.75 204 ILE A CA 1
ATOM 1642 C C . ILE A 1 204 ? 15.294 -2.640 -27.323 1.00 76.75 204 ILE A C 1
ATOM 1644 O O . ILE A 1 204 ? 15.747 -2.640 -28.461 1.00 76.75 204 ILE A O 1
ATOM 1648 N N . LEU A 1 205 ? 16.070 -2.487 -26.246 1.00 77.75 205 LEU A N 1
ATOM 1649 C CA . LEU A 1 205 ? 17.514 -2.264 -26.337 1.00 77.75 205 LEU A CA 1
ATOM 1650 C C . LEU A 1 205 ? 18.233 -3.438 -27.014 1.00 77.75 205 LEU A C 1
ATOM 1652 O O . LEU A 1 205 ? 19.137 -3.221 -27.808 1.00 77.75 205 LEU A O 1
ATOM 1656 N N . LYS A 1 206 ? 17.824 -4.681 -26.731 1.00 78.69 206 LYS A N 1
ATOM 1657 C CA . LYS A 1 206 ? 18.440 -5.874 -27.324 1.00 78.69 206 LYS A CA 1
ATOM 1658 C C . LYS A 1 206 ? 18.049 -6.102 -28.787 1.00 78.69 206 LYS A C 1
ATOM 1660 O O . LYS A 1 206 ? 18.850 -6.651 -29.522 1.00 78.69 206 LYS A O 1
ATOM 1665 N N . SER A 1 207 ? 16.837 -5.744 -29.213 1.00 72.50 207 SER A N 1
ATOM 1666 C CA . SER A 1 207 ? 16.387 -5.944 -30.602 1.00 72.50 207 SER A CA 1
ATOM 1667 C C . SER A 1 207 ? 17.008 -4.966 -31.603 1.00 72.50 207 SER A C 1
ATOM 1669 O O . SER A 1 207 ? 16.797 -5.127 -32.798 1.00 72.50 207 SER A O 1
ATOM 1671 N N . GLN A 1 208 ? 17.711 -3.946 -31.110 1.00 61.59 208 GLN A N 1
ATOM 1672 C CA . GLN A 1 208 ? 18.329 -2.882 -31.907 1.00 61.59 208 GLN A CA 1
ATOM 1673 C C . GLN A 1 208 ? 19.871 -2.957 -31.888 1.00 61.59 208 GLN A C 1
ATOM 1675 O O . GLN A 1 208 ? 20.529 -2.053 -32.390 1.00 61.59 208 GLN A O 1
ATOM 1680 N N . ILE A 1 209 ? 20.439 -4.017 -31.291 1.00 50.03 209 ILE A N 1
ATOM 1681 C CA . ILE A 1 209 ? 21.870 -4.379 -31.309 1.00 50.03 209 ILE A CA 1
ATOM 1682 C C . ILE A 1 209 ? 22.005 -5.700 -32.063 1.00 50.03 209 ILE A C 1
ATOM 1684 O O . ILE A 1 209 ? 22.943 -5.820 -32.878 1.00 50.03 209 ILE A O 1
#

Organism: Sclerotinia sclerotiorum (strain ATCC 18683 / 1980 / Ss-1) (NCBI:txid665079)

Foldseek 3Di:
DDDDPPLVPVLVVLVVLLVVVVVVVPPDPDDDDDDDDDDDDDDDDDDDDDPDDPPPPDDDDDPVVVVVVVVVVVVVVVVVVVVLVVVVVVLVVLVVVLVVLVCVQLDDDPPDDHCNVLSVVLVVLVVVLCLQADPDPVGGGGDALVSSSVSLVVSSVVCVVVVSLVVDDDPSVNVSVVSVNVSSSVVSVSRVVVVVVVVVVVVVVVVVD

Radius of gyration: 28.63 Å; chains: 1; bounding box: 66×46×96 Å

Sequence (209 aa):
MPLPEKAFRHAGYLEDLVNHHQELSNVTLVDPISDGSGQIIPVEPPAEKEVEQPLVREVEVPLTFDAEFFGLLQGDVHNLDALQDEEQKALVAEVGDLSKELVKLSEPSRFKKTDQYRWRELFDVYLQAGIFFSDLEKDHGKRDSAAALKRLQWFQSEVVKRGIVDTFKLSPSRKALNQFISINITLLRNLQFQEINQKAIAKILKSQI